Protein AF-T1GBQ6-F1 (afdb_monomer)

Solvent-accessible surface area (backbone atoms only — not comparable to full-atom values): 12096 Å² total; per-residue (Å²): 110,70,72,56,55,70,71,43,87,70,45,74,66,52,53,52,50,53,50,53,51,50,51,51,53,49,52,52,49,47,54,69,76,38,52,94,79,51,59,66,69,58,56,43,62,70,30,57,95,81,51,85,69,96,61,90,78,56,69,69,54,63,69,68,53,74,60,82,72,63,57,54,56,56,55,53,50,50,49,53,53,52,49,50,54,49,50,54,50,54,49,28,65,76,68,71,43,79,73,58,70,74,57,53,75,74,47,98,68,89,86,5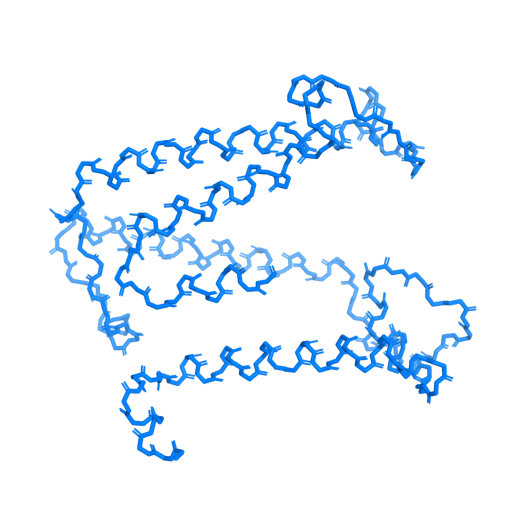9,83,88,71,70,49,71,67,32,55,52,31,54,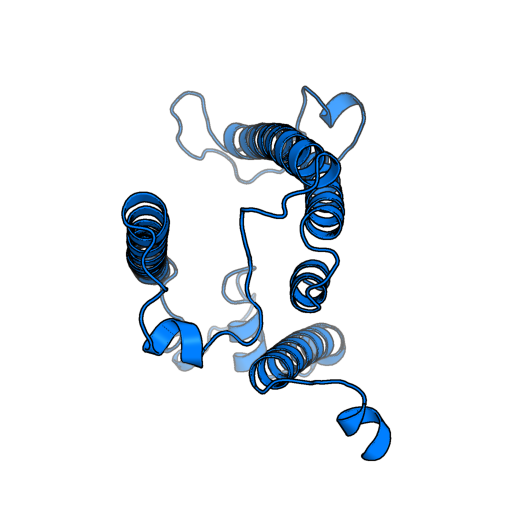54,49,34,54,54,37,49,54,52,24,53,53,48,50,48,52,59,54,50,73,30,29,46,101,84,70,48,77,74,54,90,72,90,74,84,78,78,60,79,59,42,78,81,34,95,57,47,40,61,54,29,50,54,52,40,53,57,28,49,45,64,55,49,73,85,57,75,70,62,61,63,70,70,73,110

Nearest PDB structures (foldseek):
  7c83-assembly1_A  TM=8.724E-01  e=3.903E-01  Pseudomonadota bacterium

InterPro domains:
  IPR001104 3-oxo-5-alpha-steroid 4-dehydrogenase, C-terminal [PF02544] (120-195)
  IPR039698 Polyprenal reductase [PTHR14624] (108-199)

Secondary structure (DSSP, 8-state):
-HHHHHHTT--HHHHHHHHHHHHHHHHHHHHHHSGGGS-HHHHHHHHTTTS--SSPPPHHHHHHS--GGGGHHHHHHHHHHHHHHHHHHHHHHHHTPPPPHHHHHH-SS---GGG--HHHHHHHHHHHHHHHHHHHHHHHHHHHTB-TTS-B---S-PPP-SGGGGT-S-HHHHHHHHHHHHHHHH-TT-STHHHHT--

Mean predicted aligned error: 15.25 Å

pLDDT: mean 71.01, std 12.1, range [42.09, 90.69]

Radius of gyration: 22.29 Å; Cα contacts (8 Å, |Δi|>4): 88; chains: 1; bounding box: 54×33×57 Å

Sequence (199 aa):
MLALIESLHINLVDFMFINFSMMIVFAGALMNFLEPHLPQFITQSFRYGKHESKGEKNPLVCLLEVPKSWFKHFYVFALGWSALALYLTVKGIIFRTSAPEFVLRTHGQDFSFRNLRMGQIICCILFHLVWREQYKSNMIFVNLRKDKSGKQVTEDHLIPSGRLFHLITSPHFLCEILMYVLIFCIIPQSSSWMYCTIW

Foldseek 3Di:
DVVVVVVPPQDPVNVVLVVVVVVVVVLVVCCVPCVVPDDPLSVCLVCQPPDHDPDDDDVVSVVVRDPPVVCVVVVVVVVVVVVVVVVQVVCCVVVVDDRPPVVVVVDPDDPDPVPQDPQLVVLVVVLVVLVVVLVVLVVQVLVVQADPVRDRDDPDDDQRDDDCCVVDVRSNVVSVVSNLVSVCSNCVPDPVSVSVVVD

Structure (mmCIF, N/CA/C/O backbone):
data_AF-T1GBQ6-F1
#
_entry.id   AF-T1GBQ6-F1
#
loop_
_atom_site.group_PDB
_atom_site.id
_atom_site.type_symbol
_atom_site.label_atom_id
_atom_site.label_alt_id
_atom_site.label_comp_id
_atom_site.label_asym_id
_atom_site.label_entity_id
_atom_site.label_seq_id
_atom_site.pdbx_PDB_ins_code
_atom_site.Cartn_x
_atom_site.Cartn_y
_atom_site.Cartn_z
_atom_site.occupancy
_atom_site.B_iso_or_equiv
_atom_site.auth_seq_id
_atom_site.auth_comp_id
_atom_site.auth_asym_id
_atom_site.auth_atom_id
_atom_site.pdbx_PDB_model_num
ATOM 1 N N . MET A 1 1 ? -12.035 14.963 -25.000 1.00 45.94 1 MET A N 1
ATOM 2 C CA . MET A 1 1 ? -12.076 13.848 -24.027 1.00 45.94 1 MET A CA 1
ATOM 3 C C . MET A 1 1 ? -11.445 12.587 -24.617 1.00 45.94 1 MET A C 1
ATOM 5 O O . MET A 1 1 ? -10.440 12.159 -24.076 1.00 45.94 1 MET A O 1
ATOM 9 N N . LEU A 1 2 ? -11.918 12.073 -25.761 1.00 42.09 2 LEU A N 1
ATOM 10 C CA . LEU A 1 2 ? -11.313 10.914 -26.454 1.00 42.09 2 LEU A CA 1
ATOM 11 C C . LEU A 1 2 ? -9.835 11.120 -26.859 1.00 42.09 2 LEU A C 1
ATOM 13 O O . LEU A 1 2 ? -9.010 10.273 -26.556 1.00 42.09 2 LEU A O 1
ATOM 17 N N . ALA A 1 3 ? -9.468 12.292 -27.392 1.00 46.81 3 ALA A N 1
ATOM 18 C CA . ALA A 1 3 ? -8.071 12.613 -27.733 1.00 46.81 3 ALA A CA 1
ATOM 19 C C . ALA A 1 3 ? -7.121 12.739 -26.516 1.00 46.81 3 ALA A C 1
ATOM 21 O O . ALA A 1 3 ? -5.912 12.603 -26.655 1.00 46.81 3 ALA A O 1
ATOM 22 N N . LEU A 1 4 ? -7.657 12.990 -25.312 1.00 52.12 4 LEU A N 1
ATOM 23 C CA . LEU A 1 4 ? -6.862 13.038 -24.076 1.00 52.12 4 LEU A CA 1
ATOM 24 C C . LEU A 1 4 ? -6.551 11.614 -23.581 1.00 52.12 4 LEU A C 1
ATOM 26 O O . LEU A 1 4 ? -5.444 11.341 -23.128 1.00 52.12 4 LEU A O 1
ATOM 30 N N . ILE A 1 5 ? -7.524 10.707 -23.726 1.00 50.19 5 ILE A N 1
ATOM 31 C CA . ILE A 1 5 ? -7.412 9.283 -23.382 1.00 50.19 5 ILE A CA 1
ATOM 32 C C . ILE A 1 5 ? -6.416 8.573 -24.303 1.00 50.19 5 ILE A C 1
ATOM 34 O O . ILE A 1 5 ? -5.722 7.683 -23.847 1.00 50.19 5 ILE A O 1
ATOM 38 N N . GLU A 1 6 ? -6.301 8.987 -25.565 1.00 50.09 6 GLU A N 1
ATOM 39 C CA . GLU A 1 6 ? -5.346 8.410 -26.522 1.00 50.09 6 GLU A CA 1
ATOM 40 C C . 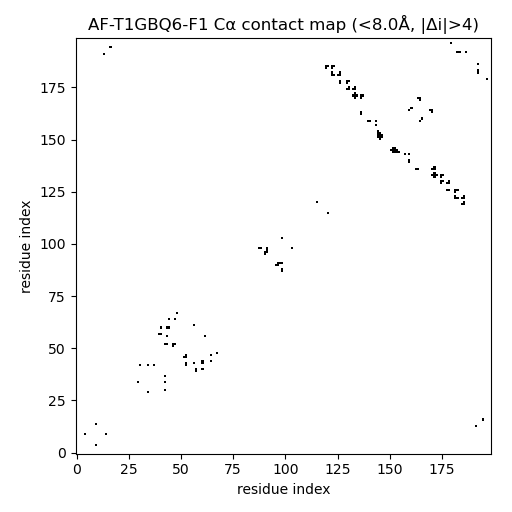GLU A 1 6 ? -3.897 8.888 -26.283 1.00 50.09 6 GLU A C 1
ATOM 42 O O . GLU A 1 6 ? -2.946 8.173 -26.582 1.00 50.09 6 GLU A O 1
ATOM 47 N N . SER A 1 7 ? -3.722 10.079 -25.690 1.00 56.47 7 SER A N 1
ATOM 48 C CA . SER A 1 7 ? -2.406 10.620 -25.296 1.00 56.47 7 SER A CA 1
ATOM 49 C C . SER A 1 7 ? -1.860 10.037 -23.986 1.00 56.47 7 SER A C 1
ATOM 51 O O . SER A 1 7 ? -0.652 10.029 -23.754 1.00 56.47 7 SER A O 1
ATOM 53 N N . LEU A 1 8 ? -2.749 9.539 -23.125 1.00 55.53 8 LEU A N 1
ATOM 54 C CA . LEU A 1 8 ? -2.393 8.765 -21.947 1.00 55.53 8 LEU A CA 1
ATOM 55 C C . LEU A 1 8 ? -2.332 7.304 -22.400 1.00 55.53 8 LEU A C 1
ATOM 57 O O . LEU A 1 8 ? -3.360 6.732 -22.727 1.00 55.53 8 LEU A O 1
ATOM 61 N N . HIS A 1 9 ? -1.155 6.681 -22.440 1.00 59.31 9 HIS A N 1
ATOM 62 C CA . HIS A 1 9 ? -1.008 5.245 -22.722 1.00 59.31 9 HIS A CA 1
ATOM 63 C C . HIS A 1 9 ? -1.634 4.379 -21.598 1.00 59.31 9 HIS A C 1
ATOM 65 O O . HIS A 1 9 ? -0.926 3.659 -20.895 1.00 59.31 9 HIS A O 1
ATOM 71 N N . ILE A 1 10 ? -2.949 4.484 -21.377 1.00 57.06 10 ILE A N 1
ATOM 72 C CA . ILE A 1 10 ? -3.705 3.790 -20.331 1.00 57.06 10 ILE A CA 1
ATOM 73 C C . ILE A 1 10 ? -3.837 2.342 -20.772 1.00 57.06 10 ILE A C 1
ATOM 75 O O . ILE A 1 10 ? -4.605 2.009 -21.677 1.00 57.06 10 ILE A O 1
ATOM 79 N N . ASN A 1 11 ? -3.070 1.471 -20.128 1.00 58.59 11 ASN A N 1
ATOM 80 C CA . ASN A 1 11 ? -3.161 0.042 -20.357 1.00 58.59 11 ASN A CA 1
ATOM 81 C C . ASN A 1 11 ? -4.446 -0.501 -19.715 1.00 58.59 11 ASN A C 1
ATOM 83 O O . ASN A 1 11 ? -5.026 0.108 -18.817 1.00 58.59 11 ASN A O 1
ATOM 87 N N . LEU A 1 12 ? -4.872 -1.701 -20.117 1.00 53.19 12 LEU A N 1
ATOM 88 C CA . LEU A 1 12 ? -6.023 -2.383 -19.505 1.00 53.19 12 LEU A CA 1
ATOM 89 C C . LEU A 1 12 ? -5.898 -2.465 -17.973 1.00 53.19 12 LEU A C 1
ATOM 91 O O . LEU A 1 12 ? -6.876 -2.306 -17.249 1.00 53.19 12 LEU A O 1
ATOM 95 N N . VAL A 1 13 ? -4.672 -2.661 -17.489 1.00 51.81 13 VAL A N 1
ATOM 96 C CA . VAL A 1 13 ? -4.335 -2.695 -16.065 1.00 51.81 13 VAL A CA 1
ATOM 97 C C . VAL A 1 13 ? -4.598 -1.341 -15.399 1.00 51.81 13 VAL A C 1
ATOM 99 O O . VAL A 1 13 ? -5.248 -1.297 -14.358 1.00 51.81 13 VAL A O 1
ATOM 102 N N . ASP A 1 14 ? -4.173 -0.240 -16.022 1.00 55.12 14 ASP A N 1
ATOM 103 C CA . ASP A 1 14 ? -4.417 1.123 -15.534 1.00 55.12 14 ASP A CA 1
ATOM 104 C C . ASP A 1 14 ? -5.922 1.414 -15.447 1.00 55.12 14 ASP A C 1
ATOM 106 O O . ASP A 1 14 ? -6.404 1.932 -14.440 1.00 55.12 14 ASP A O 1
ATOM 110 N N . PHE A 1 15 ? -6.694 0.994 -16.455 1.00 66.88 15 PHE A N 1
ATOM 111 C CA . PHE A 1 15 ? -8.152 1.121 -16.447 1.00 66.88 15 PHE A CA 1
ATOM 112 C C . PHE A 1 15 ? -8.809 0.322 -15.308 1.00 66.88 15 PHE A C 1
ATOM 114 O O . PHE A 1 15 ? -9.687 0.845 -14.617 1.00 66.88 15 PHE A O 1
ATOM 121 N N . MET A 1 16 ? -8.369 -0.920 -15.068 1.00 64.06 16 MET A N 1
ATOM 122 C CA . MET A 1 16 ? -8.863 -1.739 -13.952 1.00 64.06 16 MET A CA 1
ATOM 123 C C . MET A 1 16 ? -8.551 -1.095 -12.595 1.00 64.06 16 MET A C 1
ATOM 125 O O . MET A 1 16 ? -9.434 -1.028 -11.740 1.00 64.06 16 MET A O 1
ATOM 129 N N . PHE A 1 17 ? -7.333 -0.581 -12.401 1.00 60.88 17 PHE A N 1
ATOM 130 C CA . PHE A 1 17 ? -6.948 0.092 -11.157 1.00 60.88 17 PHE A CA 1
ATOM 131 C C . PHE A 1 17 ? -7.738 1.378 -10.927 1.00 60.88 17 PHE A C 1
ATOM 133 O O . PHE A 1 17 ? -8.267 1.567 -9.833 1.00 60.88 17 PHE A O 1
ATOM 140 N N . ILE A 1 18 ? -7.898 2.218 -11.953 1.00 74.00 18 ILE A N 1
ATOM 141 C CA . ILE A 1 18 ? -8.712 3.437 -11.862 1.00 74.00 18 ILE A CA 1
ATOM 142 C C . ILE A 1 18 ? -10.156 3.091 -11.478 1.00 74.00 18 ILE A C 1
ATOM 144 O O . ILE A 1 18 ? -10.729 3.743 -10.605 1.00 74.00 18 ILE A O 1
ATOM 148 N N . ASN A 1 19 ? -10.735 2.045 -12.074 1.00 69.94 19 ASN A N 1
ATOM 149 C CA . ASN A 1 19 ? -12.091 1.605 -11.755 1.00 69.94 19 ASN A CA 1
ATOM 150 C C . ASN A 1 19 ? -12.220 1.122 -10.298 1.00 69.94 19 ASN A C 1
ATOM 152 O O . ASN A 1 19 ? -13.131 1.558 -9.591 1.00 69.94 19 ASN A O 1
ATOM 156 N N . PHE A 1 20 ? -11.280 0.299 -9.817 1.00 69.44 20 PHE A N 1
ATOM 157 C CA . PHE A 1 20 ? -11.263 -0.146 -8.420 1.00 69.44 20 PHE A CA 1
ATOM 158 C C . PHE A 1 20 ? -11.091 1.019 -7.440 1.00 69.44 20 PHE A C 1
ATOM 160 O O . PHE A 1 20 ? -11.830 1.101 -6.456 1.00 69.44 20 PHE A O 1
ATOM 167 N N . SER A 1 21 ? -10.172 1.946 -7.717 1.00 74.56 21 SER A N 1
ATOM 168 C CA . SER A 1 21 ? -9.965 3.141 -6.894 1.00 74.56 21 S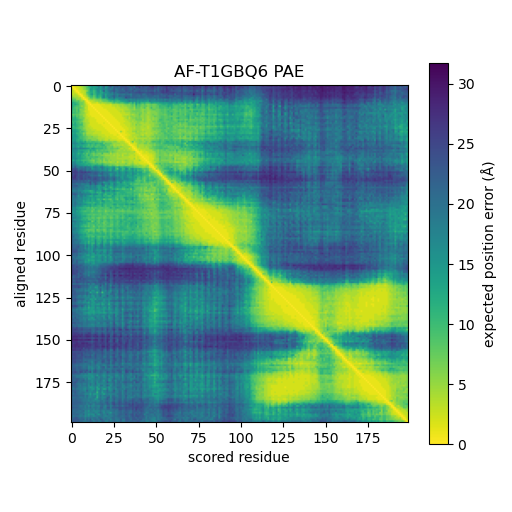ER A CA 1
ATOM 169 C C . SER A 1 21 ? -11.216 4.020 -6.855 1.00 74.56 21 SER A C 1
ATOM 171 O O . SER A 1 21 ? -11.638 4.427 -5.774 1.00 74.56 21 SER A O 1
ATOM 173 N N . MET A 1 22 ? -11.865 4.258 -8.001 1.00 81.00 22 MET A N 1
ATOM 174 C CA . MET A 1 22 ? -13.132 4.997 -8.054 1.00 81.00 22 MET A CA 1
ATOM 175 C C . MET A 1 22 ? -14.231 4.301 -7.247 1.00 81.00 22 MET A C 1
ATOM 177 O O . MET A 1 22 ? -14.943 4.974 -6.504 1.00 81.00 22 MET A O 1
ATOM 181 N N . MET A 1 23 ? -14.350 2.972 -7.334 1.00 76.75 23 MET A N 1
ATOM 182 C CA . MET A 1 23 ? -15.341 2.206 -6.570 1.00 76.75 23 MET A CA 1
ATOM 183 C C . MET A 1 23 ? -15.118 2.334 -5.057 1.00 76.75 23 MET A C 1
ATOM 185 O O . MET A 1 23 ? -16.078 2.543 -4.315 1.00 76.75 23 MET A O 1
ATOM 189 N N . ILE A 1 24 ? -13.866 2.252 -4.595 1.00 80.88 24 ILE A N 1
ATOM 190 C CA . ILE A 1 24 ? -13.520 2.381 -3.171 1.00 80.88 24 ILE A CA 1
ATOM 191 C C . ILE A 1 24 ? -13.803 3.799 -2.667 1.00 80.88 24 ILE A C 1
ATOM 193 O O . ILE A 1 24 ? -14.432 3.956 -1.620 1.00 80.88 24 ILE A O 1
ATOM 197 N N . VAL A 1 25 ? -13.388 4.830 -3.413 1.00 82.44 25 VAL A N 1
ATOM 198 C CA . VAL A 1 25 ? -13.636 6.237 -3.051 1.00 82.44 25 VAL A CA 1
ATOM 199 C C . VAL A 1 25 ? -15.132 6.531 -3.026 1.00 82.44 25 VAL A C 1
ATOM 201 O O . VAL A 1 25 ? -15.620 7.138 -2.074 1.00 82.44 25 VAL A O 1
ATOM 204 N N . PHE A 1 26 ? -15.876 6.060 -4.028 1.00 85.56 26 PHE A N 1
ATOM 205 C CA . PHE A 1 26 ? -17.327 6.208 -4.079 1.00 85.56 26 PHE A CA 1
ATOM 206 C C . PHE A 1 26 ? -18.007 5.516 -2.896 1.00 85.56 26 PHE A C 1
ATOM 208 O O . PHE A 1 26 ? -18.820 6.137 -2.217 1.00 85.56 26 PHE A O 1
ATOM 215 N N . ALA A 1 27 ? -17.652 4.262 -2.602 1.00 78.44 27 ALA A N 1
ATOM 216 C CA . ALA A 1 27 ? -18.230 3.526 -1.482 1.00 78.44 27 ALA A CA 1
ATOM 217 C C . ALA A 1 27 ? -17.875 4.165 -0.125 1.00 78.44 27 ALA A C 1
ATOM 219 O O . ALA A 1 27 ? -18.730 4.258 0.754 1.00 78.44 27 ALA A O 1
ATOM 220 N N . GLY A 1 28 ? -16.650 4.680 0.028 1.00 80.75 28 GLY A N 1
ATOM 221 C CA . GLY A 1 28 ? -16.229 5.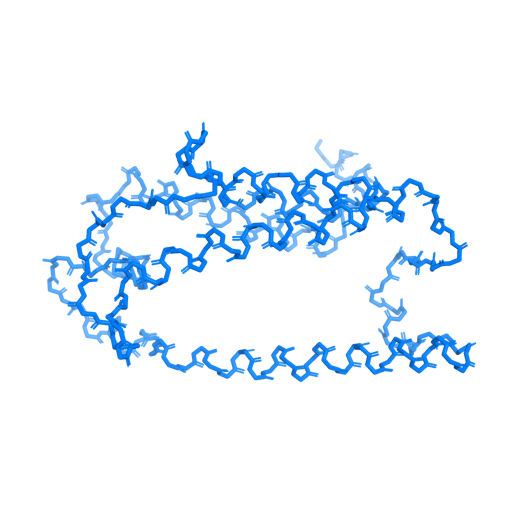439 1.206 1.00 80.75 28 GLY A CA 1
ATOM 222 C C . GLY A 1 28 ? -16.986 6.762 1.369 1.00 80.75 28 GLY A C 1
ATOM 223 O O . GLY A 1 28 ? -17.440 7.076 2.467 1.00 80.75 28 GLY A O 1
ATOM 224 N N . ALA A 1 29 ? -17.183 7.513 0.283 1.00 83.38 29 ALA A N 1
ATOM 225 C CA . ALA A 1 29 ? -17.964 8.750 0.289 1.00 83.38 29 ALA A CA 1
ATOM 226 C C . ALA A 1 29 ? -19.450 8.487 0.583 1.00 83.38 29 ALA A C 1
ATOM 228 O O . ALA A 1 29 ? -20.044 9.179 1.409 1.00 83.38 29 ALA A O 1
ATOM 229 N N . LEU A 1 30 ? -20.032 7.449 -0.029 1.00 82.88 30 LEU A N 1
ATOM 230 C CA . LEU A 1 30 ? -21.400 6.989 0.220 1.00 82.88 30 LEU A CA 1
ATOM 231 C C . LEU A 1 30 ? -21.611 6.686 1.709 1.00 82.88 30 LEU A C 1
ATOM 233 O O . LEU A 1 30 ? -22.580 7.149 2.306 1.00 82.88 30 LEU A O 1
ATOM 237 N N . MET A 1 31 ? -20.664 5.979 2.323 1.00 79.44 31 MET A N 1
ATOM 238 C CA . MET A 1 31 ? -20.697 5.664 3.749 1.00 79.44 31 MET A CA 1
ATOM 239 C C . MET A 1 31 ? -20.476 6.879 4.651 1.00 79.44 31 MET A C 1
ATOM 241 O O . MET A 1 31 ? -20.919 6.845 5.787 1.00 79.44 31 MET A O 1
ATOM 245 N N . ASN A 1 32 ? -19.825 7.947 4.187 1.00 81.62 32 ASN A N 1
ATOM 246 C CA . ASN A 1 32 ? -19.616 9.152 4.994 1.00 81.62 32 ASN A CA 1
ATOM 247 C C . ASN A 1 32 ? -20.838 10.091 4.971 1.00 81.62 32 ASN A C 1
ATOM 249 O O . ASN A 1 32 ? -21.199 10.670 5.990 1.00 81.62 32 ASN A O 1
ATOM 253 N N . PHE A 1 33 ? -21.498 10.237 3.816 1.00 83.62 33 PHE A N 1
ATOM 254 C CA . PHE A 1 33 ? -22.609 11.187 3.651 1.00 83.62 33 PHE A CA 1
ATOM 255 C C . PHE A 1 33 ? -23.997 10.576 3.858 1.00 83.62 33 PHE A C 1
ATOM 257 O O . PHE A 1 33 ? -24.922 11.279 4.264 1.00 83.62 33 PHE A O 1
ATOM 264 N N . LEU A 1 34 ? -24.169 9.285 3.566 1.00 81.94 34 LEU A N 1
ATOM 265 C CA . LEU A 1 34 ? -25.478 8.628 3.538 1.00 81.94 34 LEU A CA 1
ATOM 266 C C . LEU A 1 34 ? -25.600 7.489 4.557 1.00 81.94 34 LEU A C 1
ATOM 268 O O . LEU A 1 34 ? -26.573 6.743 4.501 1.00 81.94 34 LEU A O 1
ATOM 272 N N . GLU A 1 35 ? -24.685 7.395 5.533 1.00 74.44 35 GLU A N 1
ATOM 273 C CA . GLU A 1 35 ? -24.742 6.385 6.605 1.00 74.44 35 GLU A CA 1
ATOM 274 C C . GLU A 1 35 ? -26.132 6.241 7.251 1.00 74.44 35 GLU A C 1
ATOM 276 O O . GLU A 1 35 ? -26.595 5.107 7.375 1.00 74.44 35 GLU A O 1
ATOM 281 N N . PRO A 1 36 ? -26.848 7.332 7.606 1.00 75.94 36 PRO A N 1
ATOM 282 C CA . PRO A 1 36 ? -28.144 7.218 8.277 1.00 75.94 36 PRO A CA 1
ATOM 283 C C . PRO A 1 36 ? -29.270 6.699 7.372 1.00 75.94 36 PRO A C 1
ATOM 285 O O . PRO A 1 36 ? -30.288 6.235 7.873 1.00 75.94 36 PRO A O 1
ATOM 288 N N . HIS A 1 37 ? -29.108 6.805 6.049 1.00 78.81 37 HIS A N 1
ATOM 289 C CA . HIS A 1 37 ? -30.124 6.445 5.055 1.00 78.81 37 HIS A CA 1
ATOM 290 C C . HIS A 1 37 ? -29.849 5.089 4.389 1.00 78.81 37 HIS A C 1
ATOM 292 O O . HIS A 1 37 ? -30.664 4.615 3.597 1.00 78.81 37 HIS A O 1
ATOM 298 N N . LEU A 1 38 ? -28.703 4.464 4.673 1.00 78.19 38 LEU A N 1
ATOM 299 C CA . LEU A 1 38 ? -28.309 3.203 4.056 1.00 78.19 38 LEU A CA 1
ATOM 300 C C . LEU A 1 38 ? -28.953 2.004 4.767 1.00 78.19 38 LEU A C 1
ATOM 302 O O . LEU A 1 38 ? -28.975 1.943 5.999 1.00 78.19 38 LEU A O 1
ATOM 306 N N . PRO A 1 39 ? -29.436 1.002 4.008 1.00 79.00 39 PRO A N 1
ATOM 307 C CA . PRO A 1 39 ? -29.965 -0.219 4.587 1.00 79.00 39 PRO A CA 1
ATOM 308 C C . PRO A 1 39 ? -28.864 -0.970 5.336 1.00 79.00 39 PRO A C 1
ATOM 310 O O . PRO A 1 39 ? -27.709 -1.041 4.907 1.00 79.00 39 PRO A O 1
ATOM 313 N N . GLN A 1 40 ? -29.252 -1.609 6.436 1.00 70.88 40 GLN A N 1
ATOM 314 C CA . GLN A 1 40 ? -28.333 -2.235 7.384 1.00 70.88 40 GLN A CA 1
ATOM 315 C C . GLN A 1 40 ? -27.428 -3.312 6.759 1.00 70.88 40 GLN A C 1
ATOM 317 O O . GLN A 1 40 ? -26.320 -3.522 7.242 1.00 70.88 40 GLN A O 1
ATOM 322 N N . PHE A 1 41 ? -27.845 -3.939 5.652 1.00 73.44 41 PHE A N 1
ATOM 323 C CA . PHE A 1 41 ? -27.021 -4.852 4.848 1.00 73.44 41 PHE A CA 1
ATOM 324 C C . PHE A 1 41 ? -25.714 -4.207 4.344 1.00 73.44 41 PHE A C 1
ATOM 326 O O . PHE A 1 41 ? -24.641 -4.807 4.459 1.00 73.44 41 PHE A O 1
ATOM 333 N N . ILE A 1 42 ? -25.788 -2.980 3.813 1.00 75.00 42 ILE A N 1
ATOM 334 C CA . ILE A 1 42 ? -24.638 -2.266 3.232 1.00 75.00 42 ILE A CA 1
ATOM 335 C C . ILE A 1 42 ? -23.725 -1.774 4.355 1.00 75.00 42 ILE A C 1
ATOM 337 O O . ILE A 1 42 ? -22.517 -2.008 4.328 1.00 75.00 42 ILE A O 1
ATOM 341 N N . THR A 1 43 ? -24.320 -1.179 5.389 1.00 74.06 43 THR A N 1
ATOM 342 C CA . THR A 1 43 ? -23.596 -0.670 6.558 1.00 74.06 43 THR A CA 1
ATOM 343 C C . THR A 1 43 ? -22.879 -1.793 7.311 1.00 74.06 43 THR A C 1
ATOM 345 O O . THR A 1 43 ? -21.733 -1.618 7.726 1.00 74.06 43 THR A O 1
ATOM 348 N N . GLN A 1 44 ? -23.508 -2.968 7.447 1.00 74.12 44 GLN A N 1
ATOM 349 C CA . GLN A 1 44 ? -22.897 -4.151 8.061 1.00 74.12 44 GLN A CA 1
ATOM 350 C C . GLN A 1 44 ? -21.738 -4.691 7.212 1.00 74.12 44 GLN A C 1
ATOM 352 O O . GLN A 1 44 ? -20.656 -4.907 7.751 1.00 74.12 44 GLN A O 1
ATOM 357 N N . SER A 1 45 ? -21.923 -4.827 5.895 1.00 74.31 45 SER A N 1
ATOM 358 C CA . SER A 1 45 ? -20.878 -5.323 4.985 1.00 74.31 45 SER A CA 1
ATOM 359 C C . SER A 1 45 ? -19.652 -4.403 4.933 1.00 74.31 45 SER A C 1
ATOM 361 O O . SER A 1 45 ? -18.524 -4.883 4.904 1.00 74.31 45 SER A O 1
ATOM 363 N N . PHE A 1 46 ? -19.846 -3.079 4.963 1.00 74.12 46 PHE A N 1
ATOM 364 C CA . PHE A 1 46 ? -18.743 -2.111 4.906 1.00 74.12 46 PHE A CA 1
ATOM 365 C C . PHE A 1 46 ? -18.026 -1.928 6.254 1.00 74.12 46 PHE A C 1
ATOM 367 O O . PHE A 1 46 ? -16.823 -1.666 6.296 1.00 74.12 46 PHE A O 1
ATOM 374 N N . ARG A 1 47 ? -18.744 -2.076 7.378 1.00 73.19 47 ARG A N 1
ATOM 375 C CA . ARG A 1 47 ? -18.147 -2.063 8.728 1.00 73.19 47 ARG A CA 1
ATOM 376 C C . ARG A 1 47 ? -17.503 -3.404 9.102 1.00 73.19 47 ARG A C 1
ATOM 378 O O . ARG A 1 47 ? -16.673 -3.432 10.022 1.00 73.19 47 ARG A O 1
ATOM 385 N N . TYR A 1 48 ? -17.825 -4.483 8.379 1.00 66.88 48 TYR A N 1
ATOM 386 C CA . TYR A 1 48 ? -17.217 -5.799 8.550 1.00 66.88 48 TYR A CA 1
ATOM 387 C C . TYR A 1 48 ? -15.687 -5.697 8.512 1.00 66.88 48 TYR A C 1
ATOM 389 O O . TYR A 1 48 ? -15.087 -5.201 7.563 1.00 66.88 48 TYR A O 1
ATOM 397 N N . GLY A 1 49 ? -15.034 -6.134 9.590 1.00 62.03 49 GLY A N 1
ATOM 398 C CA . GLY A 1 49 ? -13.575 -6.088 9.711 1.00 62.03 49 GLY A CA 1
ATOM 399 C C . GLY A 1 49 ? -12.999 -4.897 10.482 1.00 62.03 49 GLY A C 1
ATOM 400 O O . GLY A 1 49 ? -11.917 -5.073 11.043 1.00 62.03 49 GLY A O 1
ATOM 401 N N . LYS A 1 50 ? -13.707 -3.761 10.609 1.00 58.53 50 LYS A N 1
ATOM 402 C CA . LYS A 1 50 ? -13.195 -2.550 11.293 1.00 58.53 50 LYS A CA 1
ATOM 403 C C . LYS A 1 50 ? -13.941 -2.199 12.592 1.00 58.53 50 LYS A C 1
ATOM 405 O O . LYS A 1 50 ? -13.273 -1.854 13.557 1.00 58.53 50 LYS A O 1
ATOM 410 N N . HIS A 1 51 ? -15.276 -2.316 12.649 1.00 58.56 51 HIS A N 1
ATOM 411 C CA . HIS A 1 51 ? -16.092 -2.079 13.862 1.00 58.56 51 HIS A CA 1
ATOM 412 C C . HIS A 1 51 ? -17.342 -2.976 13.871 1.00 58.56 51 HIS A C 1
ATOM 414 O O . HIS A 1 51 ? -17.951 -3.179 12.824 1.00 58.56 51 HIS A O 1
ATOM 420 N N . GLU A 1 52 ? -17.773 -3.479 15.033 1.00 54.41 52 GLU A N 1
ATOM 421 C CA . GLU A 1 52 ? -19.043 -4.215 15.129 1.00 54.41 52 GLU A CA 1
ATOM 422 C C . GLU A 1 52 ? -20.244 -3.269 14.934 1.00 54.41 52 GLU A C 1
ATOM 424 O O . GLU A 1 52 ? -20.312 -2.191 15.529 1.00 54.41 52 GLU A O 1
ATOM 429 N N . SER A 1 53 ? -21.184 -3.649 14.061 1.00 53.34 53 SER A N 1
ATOM 430 C CA . SER A 1 53 ? -22.420 -2.892 13.827 1.00 53.34 53 SER A CA 1
ATOM 431 C C . SER A 1 53 ? -23.300 -2.917 15.081 1.00 53.34 53 SER A C 1
ATOM 433 O O . SER A 1 53 ? -23.551 -3.987 15.631 1.00 53.34 53 SER A O 1
ATOM 435 N N . LYS A 1 54 ? -23.776 -1.748 15.532 1.00 54.06 54 LYS A N 1
ATOM 436 C CA . LYS A 1 54 ? -24.549 -1.577 16.780 1.00 54.06 54 LYS A CA 1
ATOM 437 C C . LYS A 1 54 ? -26.029 -2.017 16.694 1.00 54.06 54 LYS A C 1
ATOM 439 O O . LYS A 1 54 ? -26.749 -1.823 17.666 1.00 54.06 54 LYS A O 1
ATOM 444 N N . GLY A 1 55 ? -26.495 -2.574 15.571 1.00 61.97 55 GLY A N 1
ATOM 445 C CA . GLY A 1 55 ? -27.903 -2.967 15.357 1.00 61.97 55 GLY A CA 1
ATOM 446 C C . GLY A 1 55 ? -28.117 -4.463 15.080 1.00 61.97 55 GLY A C 1
ATOM 447 O O . GLY A 1 55 ? -27.150 -5.217 14.976 1.00 61.97 55 GLY A O 1
ATOM 448 N N . GLU A 1 56 ? -29.382 -4.886 14.922 1.00 58.97 56 GLU A N 1
ATOM 449 C CA . GLU A 1 56 ? -29.762 -6.280 14.614 1.00 58.97 56 GLU A CA 1
ATOM 450 C C . GLU A 1 56 ? -29.047 -6.813 13.364 1.00 58.97 56 GLU A C 1
ATOM 452 O O . GLU A 1 56 ? -29.161 -6.269 12.268 1.00 58.97 56 GLU A O 1
ATOM 457 N N . LYS A 1 57 ? -28.264 -7.880 13.523 1.00 63.62 57 LYS A N 1
ATOM 458 C CA . LYS A 1 57 ? -27.480 -8.453 12.426 1.00 63.62 57 LYS A CA 1
ATOM 459 C C . LYS A 1 57 ? -28.412 -9.179 11.463 1.00 63.62 57 LYS A C 1
ATOM 461 O O . LYS A 1 57 ? -29.147 -10.077 11.869 1.00 63.62 57 LYS A O 1
ATOM 466 N N . ASN A 1 58 ? -28.329 -8.849 10.178 1.00 70.94 58 ASN A N 1
ATOM 467 C CA . ASN A 1 58 ? -29.079 -9.586 9.169 1.00 70.94 58 ASN A CA 1
ATOM 468 C C . ASN A 1 58 ? -28.451 -10.980 8.976 1.00 70.94 58 ASN A C 1
ATOM 470 O O . ASN A 1 58 ? -27.244 -11.068 8.719 1.00 70.94 58 ASN A O 1
ATOM 474 N N . PRO A 1 59 ? -29.237 -12.072 9.035 1.00 71.31 59 PRO A N 1
ATOM 475 C CA . PRO A 1 59 ? -28.709 -13.437 8.959 1.00 71.31 59 PRO A CA 1
ATOM 476 C C . PRO A 1 59 ? -28.043 -13.741 7.609 1.00 71.31 59 PRO A C 1
ATOM 478 O O . PRO A 1 59 ? -27.068 -14.485 7.558 1.00 71.31 59 PRO A O 1
ATOM 481 N N . LEU A 1 60 ? -28.505 -13.110 6.523 1.00 68.69 60 LEU A N 1
ATOM 482 C CA . LEU A 1 60 ? -27.925 -13.264 5.183 1.00 68.69 60 LEU A CA 1
ATOM 483 C C . LEU A 1 60 ? -26.534 -12.633 5.060 1.00 68.69 60 LEU A C 1
ATOM 485 O O . LEU A 1 60 ? -25.659 -13.199 4.411 1.00 68.69 60 LEU A O 1
ATOM 489 N N . VAL A 1 61 ? -26.311 -11.486 5.707 1.00 66.69 61 VAL A N 1
ATOM 490 C CA . VAL A 1 61 ? -24.988 -10.844 5.736 1.00 66.69 61 VAL A CA 1
ATOM 491 C C . VAL A 1 61 ? -24.048 -11.669 6.593 1.00 66.69 61 VAL A C 1
ATOM 493 O O . VAL A 1 61 ? -22.936 -11.945 6.175 1.00 66.69 61 VAL A O 1
ATOM 496 N N . CYS A 1 62 ? -24.524 -12.155 7.741 1.00 68.06 62 CYS A N 1
ATOM 497 C CA . CYS A 1 62 ? -23.731 -12.998 8.630 1.00 68.06 62 CYS A CA 1
ATOM 498 C C . CYS A 1 62 ? -23.291 -14.319 7.965 1.00 68.06 62 CYS A C 1
ATOM 500 O O . CYS A 1 62 ? -22.244 -14.855 8.313 1.00 68.06 62 CYS A O 1
ATOM 502 N N . LEU A 1 63 ? -24.076 -14.835 7.007 1.00 74.31 63 LEU A N 1
ATOM 503 C CA . LEU A 1 63 ? -23.725 -16.013 6.208 1.00 74.31 63 LEU A CA 1
ATOM 504 C C . LEU A 1 63 ? -22.708 -15.697 5.098 1.00 74.31 63 LEU A C 1
ATOM 506 O O . LEU A 1 63 ? -21.870 -16.536 4.778 1.00 74.31 63 LEU A O 1
ATOM 510 N N . LEU A 1 64 ? -22.796 -14.505 4.500 1.00 74.25 64 LEU A N 1
ATOM 511 C CA . LEU A 1 64 ? -21.907 -14.055 3.423 1.00 74.25 64 LEU A CA 1
ATOM 512 C C . LEU A 1 64 ? -20.590 -13.451 3.953 1.00 74.25 64 LEU A C 1
ATOM 514 O O . LEU A 1 64 ? -19.615 -13.323 3.212 1.00 74.25 64 LEU A O 1
ATOM 518 N N . GLU A 1 65 ? -20.544 -13.101 5.240 1.00 72.25 65 GLU A N 1
ATOM 519 C CA . GLU A 1 65 ? -19.351 -12.665 5.961 1.00 72.25 65 GLU A CA 1
ATOM 520 C C . GLU A 1 65 ? -18.305 -13.791 6.006 1.00 72.25 65 GLU A C 1
ATOM 522 O O . GLU A 1 65 ? -18.410 -14.768 6.747 1.00 72.25 65 GLU A O 1
ATOM 527 N N . VAL A 1 66 ? -17.246 -13.645 5.205 1.00 74.75 66 VAL A N 1
ATOM 528 C CA . VAL A 1 66 ? -16.146 -14.616 5.168 1.00 74.75 66 VAL A CA 1
ATOM 529 C C . VAL A 1 66 ? -15.350 -14.541 6.474 1.00 74.75 66 VAL A C 1
ATOM 531 O O . VAL A 1 66 ? -14.810 -13.470 6.779 1.00 74.75 66 VAL A O 1
ATOM 534 N N . PRO A 1 67 ? -15.192 -15.647 7.232 1.00 72.50 67 PRO A N 1
ATOM 535 C CA . PRO A 1 67 ? -14.469 -15.648 8.500 1.00 72.50 67 PRO A CA 1
ATOM 536 C C . PRO A 1 67 ? -13.060 -15.065 8.363 1.00 72.50 67 PRO A C 1
ATOM 538 O O . PRO A 1 67 ? -12.310 -15.430 7.458 1.00 72.50 67 PRO A O 1
ATOM 541 N N . LYS A 1 68 ? -12.636 -14.209 9.301 1.00 67.25 68 LYS A N 1
ATOM 542 C CA . LYS A 1 68 ? -11.308 -13.557 9.244 1.00 67.25 68 LYS A CA 1
ATOM 543 C C . LYS A 1 68 ? -10.135 -14.551 9.141 1.00 67.25 68 LYS A C 1
ATOM 545 O O . LYS A 1 68 ? -9.086 -14.220 8.600 1.00 67.25 68 LYS A O 1
ATOM 550 N N . SER A 1 69 ? -10.303 -15.785 9.618 1.00 71.62 69 SER A N 1
ATOM 551 C CA . SER A 1 69 ? -9.313 -16.865 9.508 1.00 71.62 69 SER A CA 1
ATOM 552 C C . SER A 1 69 ? -9.134 -17.408 8.085 1.00 71.62 69 SER A C 1
ATOM 554 O O . SER A 1 69 ? -8.055 -17.915 7.777 1.00 71.62 69 SER A O 1
ATOM 556 N N . TRP A 1 70 ? -10.134 -17.277 7.206 1.00 75.88 70 TRP A N 1
ATOM 557 C CA . TRP A 1 70 ? -10.052 -17.717 5.809 1.00 75.88 70 TRP A CA 1
ATOM 558 C C . TRP A 1 70 ? -9.056 -16.895 4.990 1.00 75.88 70 TRP A C 1
ATOM 560 O O . TRP A 1 70 ? -8.470 -17.421 4.043 1.00 75.88 70 TRP A O 1
ATOM 570 N N . PHE A 1 71 ? -8.763 -15.661 5.414 1.00 74.62 71 PHE A N 1
ATOM 571 C CA . PHE A 1 71 ? -7.723 -14.835 4.803 1.00 74.62 71 PHE A CA 1
ATOM 572 C C . PHE A 1 71 ? -6.325 -15.467 4.877 1.00 74.62 71 PHE A C 1
ATOM 574 O O . PHE A 1 71 ? -5.473 -15.140 4.057 1.00 74.62 71 PHE A O 1
ATOM 581 N N . LYS A 1 72 ? -6.085 -16.436 5.777 1.00 79.75 72 LYS A N 1
ATOM 582 C CA . LYS A 1 72 ? -4.820 -17.192 5.837 1.00 79.75 72 LYS A CA 1
ATOM 583 C C . LYS A 1 72 ? -4.452 -17.843 4.496 1.00 79.75 72 LYS A C 1
ATOM 585 O O . LYS A 1 72 ? -3.276 -17.856 4.146 1.00 79.75 72 LYS A O 1
ATOM 590 N N . HIS A 1 73 ? -5.433 -18.319 3.726 1.00 80.50 73 HIS A N 1
ATOM 591 C CA . HIS A 1 73 ? -5.190 -18.940 2.419 1.00 80.50 73 HIS A CA 1
ATOM 592 C C . HIS A 1 73 ? -4.613 -17.950 1.405 1.00 80.50 73 HIS A C 1
ATOM 594 O O . HIS A 1 73 ? -3.710 -18.315 0.657 1.00 80.50 73 HIS A O 1
ATOM 600 N N . PHE A 1 74 ? -5.065 -16.689 1.426 1.00 80.38 74 PHE A N 1
ATOM 601 C CA . PHE A 1 74 ? -4.503 -15.641 0.572 1.00 80.38 74 PHE A CA 1
ATOM 602 C C . PHE A 1 74 ? -3.019 -15.420 0.862 1.00 80.38 74 PHE A C 1
ATOM 604 O O . PHE A 1 74 ? -2.238 -15.286 -0.074 1.00 80.38 74 PHE A O 1
ATOM 611 N N . TYR A 1 75 ? -2.605 -15.453 2.132 1.00 79.06 75 TYR A N 1
ATOM 612 C CA . TYR A 1 75 ? -1.189 -15.323 2.489 1.00 79.06 75 TYR A CA 1
ATOM 613 C C . TYR A 1 75 ? -0.354 -16.521 2.025 1.00 79.06 75 TYR A C 1
ATOM 615 O O . TYR A 1 75 ? 0.752 -16.328 1.528 1.00 79.06 75 TYR A O 1
ATOM 623 N N . VAL A 1 76 ? -0.876 -17.747 2.137 1.00 86.31 76 VAL A N 1
ATOM 624 C CA . VAL A 1 76 ? -0.193 -18.957 1.638 1.00 86.31 76 VAL A CA 1
ATOM 625 C C . VAL A 1 76 ? -0.069 -18.924 0.113 1.00 86.31 76 VAL A C 1
ATOM 627 O O . VAL A 1 76 ? 1.002 -19.201 -0.426 1.00 86.31 76 VAL A O 1
ATOM 630 N N . PHE A 1 77 ? -1.135 -18.532 -0.585 1.00 83.56 77 PHE A N 1
ATOM 631 C CA . PHE A 1 77 ? -1.123 -18.368 -2.036 1.00 83.56 77 PHE A CA 1
ATOM 632 C C . PHE A 1 77 ? -0.137 -17.275 -2.475 1.00 83.56 77 PHE A C 1
ATOM 634 O O . PHE A 1 77 ? 0.696 -17.513 -3.348 1.00 83.56 77 PHE A O 1
ATOM 641 N N . ALA A 1 78 ? -0.172 -16.106 -1.829 1.00 76.75 78 ALA A N 1
ATOM 642 C CA . ALA A 1 78 ? 0.751 -15.006 -2.100 1.00 76.75 78 ALA A CA 1
ATOM 643 C C . ALA A 1 78 ? 2.211 -15.407 -1.849 1.00 76.75 78 ALA A C 1
ATOM 645 O O . ALA A 1 78 ? 3.091 -15.059 -2.639 1.00 76.75 78 ALA A O 1
ATOM 646 N N . LEU A 1 79 ? 2.479 -16.180 -0.791 1.00 87.94 79 LEU A N 1
ATOM 647 C CA . LEU A 1 79 ? 3.803 -16.741 -0.521 1.00 87.94 79 LEU A CA 1
ATOM 648 C C . LEU A 1 79 ? 4.256 -17.677 -1.651 1.00 87.94 79 LEU A C 1
ATOM 650 O O . LEU A 1 79 ? 5.378 -17.548 -2.133 1.00 87.94 79 LEU A O 1
ATOM 654 N N . GLY A 1 80 ? 3.385 -18.576 -2.115 1.00 90.69 80 GLY A N 1
ATOM 655 C CA . GLY A 1 80 ? 3.688 -19.457 -3.246 1.00 90.69 80 GLY A CA 1
ATOM 656 C C . GLY A 1 80 ? 3.977 -18.681 -4.534 1.00 90.69 80 GLY A C 1
ATOM 657 O O . GLY A 1 80 ? 4.970 -18.944 -5.213 1.00 90.69 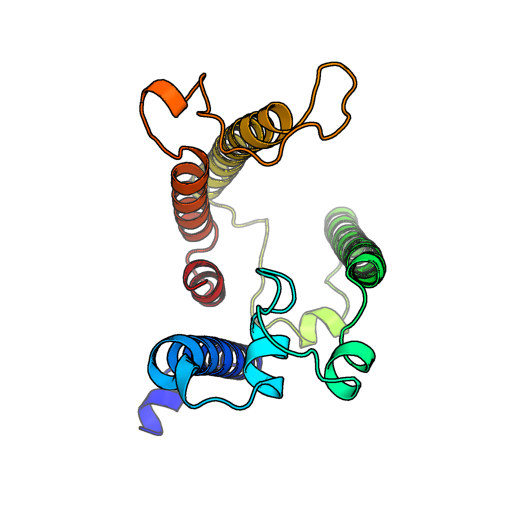80 GLY A O 1
ATOM 658 N N . TRP A 1 81 ? 3.153 -17.678 -4.841 1.00 76.75 81 TRP A N 1
ATOM 659 C CA . TRP A 1 81 ? 3.297 -16.861 -6.046 1.00 76.75 81 TRP A CA 1
ATOM 660 C C . TRP A 1 81 ? 4.561 -15.991 -6.020 1.00 76.75 81 TRP A C 1
ATOM 662 O O . TRP A 1 81 ? 5.300 -15.928 -7.002 1.00 76.75 81 TRP A O 1
ATOM 672 N N . SER A 1 82 ? 4.859 -15.367 -4.878 1.00 78.25 82 SER A N 1
ATOM 673 C CA . SER A 1 82 ? 6.083 -14.575 -4.693 1.00 78.25 82 SER A CA 1
ATOM 674 C C . SER A 1 82 ? 7.348 -15.439 -4.716 1.00 78.25 82 SER A C 1
ATOM 676 O O . SER A 1 82 ? 8.341 -15.039 -5.324 1.00 78.25 82 SER A O 1
ATOM 678 N N . ALA A 1 83 ? 7.313 -16.647 -4.145 1.00 86.12 83 ALA A N 1
ATOM 679 C CA . ALA A 1 83 ? 8.421 -17.597 -4.222 1.00 86.12 83 ALA A CA 1
ATOM 680 C C . ALA A 1 83 ? 8.671 -18.080 -5.661 1.00 86.12 83 ALA A C 1
ATOM 682 O O . ALA A 1 83 ? 9.823 -18.159 -6.092 1.00 86.12 83 ALA A O 1
ATOM 683 N N . LEU A 1 84 ? 7.607 -18.344 -6.428 1.00 82.81 84 LEU A N 1
ATOM 684 C CA . LEU A 1 84 ? 7.706 -18.685 -7.848 1.00 82.81 84 LEU A CA 1
ATOM 685 C C . LEU A 1 84 ? 8.327 -17.536 -8.657 1.00 82.81 84 LEU A C 1
ATOM 687 O O . LEU A 1 84 ? 9.253 -17.764 -9.437 1.00 82.81 84 LEU A O 1
ATOM 691 N N . ALA A 1 85 ? 7.865 -16.302 -8.440 1.00 78.06 85 ALA A N 1
ATOM 692 C CA . ALA A 1 85 ? 8.422 -15.116 -9.089 1.00 78.06 85 ALA A CA 1
ATOM 693 C C . ALA A 1 85 ? 9.914 -14.929 -8.757 1.00 78.06 85 ALA A C 1
ATOM 695 O O . ALA A 1 85 ? 10.728 -14.677 -9.652 1.00 78.06 85 ALA A O 1
ATOM 696 N N . LEU A 1 86 ? 10.295 -15.119 -7.489 1.00 79.94 86 LEU A N 1
ATOM 697 C CA . LEU A 1 86 ? 11.688 -15.063 -7.050 1.00 79.94 86 LEU A CA 1
ATOM 698 C C . LEU A 1 86 ? 12.535 -16.144 -7.732 1.00 79.94 86 LEU A C 1
ATOM 700 O O . LEU A 1 86 ? 13.600 -15.834 -8.264 1.00 79.94 86 LEU A O 1
ATOM 704 N N . TYR A 1 87 ? 12.055 -17.389 -7.773 1.00 85.38 87 TYR A N 1
ATOM 705 C CA . TYR A 1 87 ? 12.746 -18.491 -8.443 1.00 85.38 87 TYR A CA 1
ATOM 706 C C . TYR A 1 87 ? 12.990 -18.199 -9.930 1.00 85.38 87 TYR A C 1
ATOM 708 O O . TYR A 1 87 ? 14.117 -18.345 -10.405 1.00 85.38 87 TYR A O 1
ATOM 716 N N . LEU A 1 88 ? 11.964 -17.740 -10.657 1.00 77.88 88 LEU A N 1
ATOM 717 C CA . LEU A 1 88 ? 12.088 -17.389 -12.076 1.00 77.88 88 LEU A CA 1
ATOM 718 C C . LEU A 1 88 ? 13.095 -16.253 -12.295 1.00 77.88 88 LEU A C 1
ATOM 720 O O . LEU A 1 88 ? 13.900 -16.318 -13.224 1.00 77.88 88 LEU A O 1
ATOM 724 N N . THR A 1 89 ? 13.104 -15.259 -11.406 1.00 75.00 89 THR A N 1
ATOM 725 C CA . THR A 1 89 ? 14.035 -14.123 -11.470 1.00 75.00 89 THR A CA 1
ATOM 726 C C . THR A 1 89 ? 15.477 -14.561 -11.209 1.00 75.00 89 THR A C 1
ATOM 728 O O . THR A 1 89 ? 16.373 -14.245 -11.991 1.00 75.00 89 THR A O 1
ATOM 731 N N . VAL A 1 90 ? 15.715 -15.343 -10.151 1.00 77.00 90 VAL A N 1
ATOM 732 C CA . VAL A 1 90 ? 17.051 -15.864 -9.810 1.00 77.00 90 VAL A CA 1
ATOM 733 C C . VAL A 1 90 ? 17.578 -16.779 -10.916 1.00 77.00 90 VAL A C 1
ATOM 735 O O . VAL A 1 90 ? 18.736 -16.655 -11.321 1.00 77.00 90 VAL A O 1
ATOM 738 N N . LYS A 1 91 ? 16.726 -17.651 -11.468 1.00 75.06 91 LYS A N 1
ATOM 739 C CA . LYS A 1 91 ? 17.068 -18.499 -12.616 1.00 75.06 91 LYS A CA 1
ATOM 740 C C . LYS A 1 91 ? 17.439 -17.661 -13.845 1.00 75.06 91 LYS A C 1
ATOM 742 O O . LYS A 1 91 ? 18.458 -17.941 -14.474 1.00 75.06 91 LYS A O 1
ATOM 747 N N . GLY A 1 92 ? 16.664 -16.622 -14.161 1.00 74.94 92 GLY A N 1
ATOM 748 C CA . GLY A 1 92 ? 16.958 -15.701 -15.264 1.00 74.94 92 GLY A CA 1
ATOM 749 C C . GLY A 1 92 ? 18.313 -15.003 -15.105 1.00 74.94 92 GLY A C 1
ATOM 750 O O . GLY A 1 92 ? 19.084 -14.932 -16.061 1.00 74.94 92 GLY A O 1
ATOM 751 N N . ILE A 1 93 ? 18.650 -14.576 -13.882 1.00 73.31 93 ILE A N 1
ATOM 752 C CA . ILE A 1 93 ? 19.930 -13.921 -13.563 1.00 73.31 93 ILE A CA 1
ATOM 753 C C . ILE A 1 93 ? 21.115 -14.883 -13.728 1.00 73.31 93 ILE A C 1
ATOM 755 O O . ILE A 1 93 ? 22.097 -14.531 -14.383 1.00 73.31 93 ILE A O 1
ATOM 759 N N . ILE A 1 94 ? 21.033 -16.089 -13.156 1.00 77.44 94 ILE A N 1
ATOM 760 C CA . ILE A 1 94 ? 22.144 -17.058 -13.160 1.00 77.44 94 ILE A CA 1
ATOM 761 C C . ILE A 1 94 ? 22.395 -17.600 -14.570 1.00 77.44 94 ILE A C 1
ATOM 763 O O . ILE A 1 94 ? 23.536 -17.648 -15.023 1.00 77.44 94 ILE A O 1
ATOM 767 N N . PHE A 1 95 ? 21.331 -17.981 -15.281 1.00 81.19 95 PHE A N 1
ATOM 768 C CA . PHE A 1 95 ? 21.441 -18.619 -16.594 1.00 81.19 95 PHE A CA 1
ATOM 769 C C . PHE A 1 95 ? 21.457 -17.621 -17.760 1.00 81.19 95 PHE A C 1
ATOM 771 O O . PHE A 1 95 ? 21.555 -18.045 -18.908 1.00 81.19 95 PHE A O 1
ATOM 778 N N . ARG A 1 96 ? 21.351 -16.309 -17.487 1.00 71.81 96 ARG A N 1
ATOM 779 C CA . ARG A 1 96 ? 21.190 -15.244 -18.499 1.00 71.81 96 ARG A CA 1
ATOM 780 C C . ARG A 1 96 ? 20.126 -15.582 -19.550 1.00 71.81 96 ARG A C 1
ATOM 782 O O . ARG A 1 96 ? 20.293 -15.299 -20.733 1.00 71.81 96 ARG A O 1
ATOM 789 N N . THR A 1 97 ? 19.046 -16.217 -19.107 1.00 66.88 97 THR A N 1
ATOM 790 C CA . THR A 1 97 ? 17.927 -16.599 -19.973 1.00 66.88 97 THR A CA 1
ATOM 791 C C . THR A 1 97 ? 16.861 -15.518 -19.926 1.00 66.88 97 THR A C 1
ATOM 793 O O . THR A 1 97 ? 16.613 -14.927 -18.873 1.00 66.88 97 THR A O 1
ATOM 796 N N . SER A 1 98 ? 16.238 -15.244 -21.070 1.00 67.94 98 SER A N 1
ATOM 797 C CA . SER A 1 98 ? 15.073 -14.365 -21.140 1.00 67.94 98 SER A CA 1
ATOM 798 C C . SER A 1 98 ? 13.940 -14.936 -20.285 1.00 67.94 98 SER A C 1
ATOM 800 O O . SER A 1 98 ? 13.810 -16.157 -20.152 1.00 67.94 98 SER A O 1
ATOM 802 N N . ALA A 1 99 ? 13.118 -14.062 -19.699 1.00 65.31 99 ALA A N 1
ATOM 803 C CA . ALA A 1 99 ? 11.936 -14.506 -18.969 1.00 65.31 99 ALA A CA 1
ATOM 804 C C . ALA A 1 99 ? 11.033 -15.362 -19.886 1.00 65.31 99 ALA A C 1
ATOM 806 O O . ALA A 1 99 ? 11.041 -15.165 -21.103 1.00 65.31 99 ALA A O 1
ATOM 807 N N . PRO A 1 100 ? 10.265 -16.321 -19.340 1.00 67.88 100 PRO A N 1
ATOM 808 C CA . PRO A 1 100 ? 9.348 -17.126 -20.139 1.00 67.88 100 PRO A CA 1
ATOM 809 C C . PRO A 1 100 ? 8.416 -16.242 -20.982 1.00 67.88 100 PRO A C 1
ATOM 811 O O . PRO A 1 100 ? 7.929 -15.226 -20.490 1.00 67.88 100 PRO A O 1
ATOM 814 N N . GLU A 1 101 ? 8.116 -16.661 -22.214 1.00 64.12 101 GLU A N 1
ATOM 815 C CA . GLU A 1 101 ? 7.233 -15.957 -23.168 1.00 64.12 101 GLU A CA 1
ATOM 816 C C . GLU A 1 101 ? 5.918 -15.458 -22.541 1.00 64.12 101 GLU A C 1
ATOM 818 O O . GLU A 1 101 ? 5.456 -14.362 -22.847 1.00 64.12 101 GLU A O 1
ATOM 823 N N . PHE A 1 102 ? 5.335 -16.216 -21.603 1.00 65.56 102 PHE A N 1
ATOM 824 C CA . PHE A 1 102 ? 4.107 -15.807 -20.913 1.00 65.56 102 PHE A CA 1
ATOM 825 C C . PHE A 1 102 ? 4.292 -14.537 -20.059 1.00 65.56 102 PHE A C 1
ATOM 827 O O . PHE A 1 102 ? 3.382 -13.717 -19.998 1.00 65.56 102 PHE A O 1
ATOM 834 N N . VAL A 1 103 ? 5.460 -14.365 -19.427 1.00 60.75 103 VAL A N 1
ATOM 835 C CA . VAL A 1 103 ? 5.795 -13.194 -18.597 1.00 60.75 103 VAL A CA 1
ATOM 836 C C . VAL A 1 103 ? 6.075 -11.991 -19.490 1.00 60.75 103 VAL A C 1
ATOM 838 O O . VAL A 1 103 ? 5.601 -10.889 -19.215 1.00 60.75 103 VAL A O 1
ATOM 841 N N . LEU A 1 104 ? 6.793 -12.216 -20.592 1.00 61.78 104 LEU A N 1
ATOM 842 C CA . LEU A 1 104 ? 7.121 -11.176 -21.568 1.00 61.78 104 LEU A CA 1
ATOM 843 C C . LEU A 1 104 ? 5.865 -10.628 -22.260 1.00 61.78 104 LEU A C 1
ATOM 845 O O . LEU A 1 104 ? 5.762 -9.425 -22.467 1.00 61.78 104 LEU A O 1
ATOM 849 N N . ARG A 1 105 ? 4.858 -11.472 -22.529 1.00 55.94 105 ARG A N 1
ATOM 850 C CA . ARG A 1 105 ? 3.554 -11.023 -23.058 1.00 55.94 105 ARG A CA 1
ATOM 851 C C . ARG A 1 105 ? 2.768 -10.134 -22.096 1.00 55.94 105 ARG A C 1
ATOM 853 O O . ARG A 1 105 ? 1.943 -9.347 -22.546 1.00 55.94 105 ARG A O 1
ATOM 860 N N . THR A 1 106 ? 2.989 -10.272 -20.790 1.00 52.78 106 THR A N 1
ATOM 861 C CA . THR A 1 106 ? 2.273 -9.498 -19.762 1.00 52.78 106 THR A CA 1
ATOM 862 C C . THR A 1 106 ? 2.966 -8.194 -19.368 1.00 52.78 106 THR A C 1
ATOM 864 O O . THR A 1 106 ? 2.350 -7.374 -18.694 1.00 52.78 106 THR A O 1
ATOM 867 N N . HIS A 1 107 ? 4.220 -7.976 -19.776 1.00 47.09 107 HIS A N 1
ATOM 868 C CA . HIS A 1 107 ? 5.020 -6.829 -19.347 1.00 47.09 107 HIS A CA 1
ATOM 869 C C . HIS A 1 107 ? 5.484 -5.987 -20.542 1.00 47.09 107 HIS A C 1
ATOM 871 O O . HIS A 1 107 ? 6.345 -6.394 -21.309 1.00 47.09 107 HIS A O 1
ATOM 877 N N . GLY A 1 108 ? 4.945 -4.771 -20.661 1.00 47.03 108 GLY A N 1
ATOM 878 C CA . GLY A 1 108 ? 5.347 -3.774 -21.660 1.00 47.03 108 GLY A CA 1
ATOM 879 C C . GLY A 1 108 ? 6.514 -2.871 -21.241 1.00 47.03 108 GLY A C 1
ATOM 880 O O . GLY A 1 108 ? 6.651 -1.787 -21.799 1.00 47.03 108 GLY A O 1
ATOM 881 N N . GLN A 1 109 ? 7.325 -3.246 -20.246 1.00 48.84 109 GLN A N 1
ATOM 882 C CA . GLN A 1 109 ? 8.481 -2.455 -19.798 1.00 48.84 109 GLN A CA 1
ATOM 883 C C . GLN A 1 109 ? 9.587 -3.374 -19.257 1.00 48.84 109 GLN A C 1
ATOM 885 O O . GLN A 1 109 ? 9.387 -4.074 -18.259 1.00 48.84 109 GLN A O 1
ATOM 890 N N . ASP A 1 110 ? 10.756 -3.333 -19.898 1.00 48.53 110 ASP A N 1
ATOM 891 C CA . ASP A 1 110 ? 11.966 -4.054 -19.499 1.00 48.53 110 ASP A CA 1
ATOM 892 C C . ASP A 1 110 ? 12.624 -3.396 -18.276 1.00 48.53 110 ASP A C 1
ATOM 894 O O . ASP A 1 110 ? 13.338 -2.396 -18.383 1.00 48.53 110 ASP A O 1
ATOM 898 N N . PHE A 1 111 ? 12.441 -3.977 -17.089 1.00 45.91 111 PHE A N 1
ATOM 899 C CA . PHE A 1 111 ? 13.243 -3.601 -15.924 1.00 45.91 111 PHE A CA 1
ATOM 900 C C . PHE A 1 111 ? 14.610 -4.301 -15.992 1.00 45.91 111 PHE A C 1
ATOM 902 O O . PHE A 1 111 ? 14.764 -5.455 -15.593 1.00 45.91 111 PHE A O 1
ATOM 909 N N . SER A 1 112 ? 15.621 -3.614 -16.528 1.00 48.31 112 SER A N 1
ATOM 910 C CA . SER A 1 112 ? 16.986 -4.145 -16.638 1.00 48.31 112 SER A CA 1
ATOM 911 C C . SER A 1 112 ? 17.849 -3.762 -15.430 1.00 48.31 112 SER A C 1
ATOM 913 O O . SER A 1 112 ? 18.218 -2.599 -15.256 1.00 48.31 112 SER A O 1
ATOM 915 N N . PHE A 1 113 ? 18.266 -4.760 -14.640 1.00 46.84 113 PHE A N 1
ATOM 916 C CA . PHE A 1 113 ? 19.188 -4.610 -13.497 1.00 46.84 113 PHE A CA 1
ATOM 917 C C . PHE A 1 113 ? 20.548 -3.994 -13.860 1.00 46.84 113 PHE A C 1
ATOM 919 O O . PHE A 1 113 ? 21.280 -3.529 -12.988 1.00 46.84 113 PHE A O 1
ATOM 926 N N . ARG A 1 114 ? 20.907 -3.990 -15.148 1.00 48.09 114 ARG A N 1
ATOM 927 C CA . ARG A 1 114 ? 22.201 -3.504 -15.638 1.00 48.09 114 ARG A CA 1
ATOM 928 C C . ARG A 1 114 ? 22.293 -1.972 -15.685 1.00 48.09 114 ARG A C 1
ATOM 930 O O . ARG A 1 114 ? 23.399 -1.450 -15.759 1.00 48.09 114 ARG A O 1
ATOM 937 N N . ASN A 1 115 ? 21.158 -1.273 -15.596 1.00 52.62 115 ASN A N 1
ATOM 938 C CA . ASN A 1 115 ? 21.059 0.188 -15.703 1.00 52.62 115 ASN A CA 1
ATOM 939 C C . ASN A 1 115 ? 20.736 0.884 -14.367 1.00 52.62 115 ASN A C 1
ATOM 941 O O . ASN A 1 115 ? 20.236 2.010 -14.366 1.00 52.62 115 ASN A O 1
ATOM 945 N N . LEU A 1 116 ? 21.008 0.238 -13.228 1.00 58.44 116 LEU A N 1
ATOM 946 C CA . LEU A 1 116 ? 20.811 0.859 -11.919 1.00 58.44 116 LEU A CA 1
ATOM 947 C C . LEU A 1 116 ? 21.834 1.982 -11.706 1.00 58.44 116 LEU A C 1
ATOM 949 O O . LEU A 1 116 ? 23.035 1.740 -11.575 1.00 58.44 116 LEU A O 1
ATOM 953 N N . ARG A 1 117 ? 21.359 3.230 -11.672 1.00 67.00 117 ARG A N 1
ATOM 954 C CA . ARG A 1 117 ? 22.197 4.401 -11.372 1.00 67.00 117 ARG A CA 1
ATOM 955 C C . ARG A 1 117 ? 22.604 4.370 -9.897 1.00 67.00 117 ARG A C 1
ATOM 957 O O . ARG A 1 117 ? 21.818 3.956 -9.049 1.00 67.00 117 ARG A O 1
ATOM 964 N N . MET A 1 118 ? 23.782 4.904 -9.562 1.00 71.69 118 MET A N 1
ATOM 965 C CA . MET A 1 118 ? 24.266 4.993 -8.170 1.00 71.69 118 MET A CA 1
ATOM 966 C C . MET A 1 118 ? 23.243 5.629 -7.213 1.00 71.69 118 MET A C 1
ATOM 968 O O . MET A 1 118 ? 23.106 5.187 -6.076 1.00 71.69 118 MET A O 1
ATOM 972 N N . GLY A 1 119 ? 22.464 6.606 -7.692 1.00 72.06 119 GLY A N 1
ATOM 973 C CA . GLY A 1 119 ? 21.368 7.206 -6.926 1.00 72.06 119 GLY A CA 1
ATOM 974 C C . GLY A 1 119 ? 20.273 6.208 -6.531 1.00 72.06 119 GLY A C 1
ATOM 975 O O . GLY A 1 119 ? 19.831 6.219 -5.389 1.00 72.06 119 GLY A O 1
ATOM 976 N N . GLN A 1 120 ? 19.890 5.285 -7.420 1.00 66.88 120 GLN A N 1
ATOM 977 C CA . GLN A 1 120 ? 18.882 4.260 -7.119 1.00 66.88 120 GLN A CA 1
ATOM 978 C C . GLN A 1 120 ? 19.394 3.265 -6.073 1.00 66.88 120 GLN A C 1
ATOM 980 O O . GLN A 1 120 ? 18.642 2.873 -5.187 1.00 66.88 120 GLN A O 1
ATOM 985 N N . ILE A 1 121 ? 20.683 2.909 -6.116 1.00 75.81 121 ILE A N 1
ATOM 986 C CA . ILE A 1 121 ? 21.310 2.039 -5.107 1.00 75.81 121 ILE A CA 1
ATOM 987 C C . ILE A 1 121 ? 21.272 2.708 -3.726 1.00 75.81 121 ILE A C 1
ATOM 989 O O . ILE A 1 121 ? 20.890 2.073 -2.742 1.00 75.81 121 ILE A O 1
ATOM 993 N N . ILE A 1 122 ? 21.600 4.002 -3.654 1.00 81.94 122 ILE A N 1
ATOM 994 C CA . ILE A 1 122 ? 21.506 4.789 -2.416 1.00 81.94 122 ILE A CA 1
ATOM 995 C C . ILE A 1 122 ? 20.057 4.824 -1.913 1.00 81.94 122 ILE A C 1
ATOM 997 O O . ILE A 1 122 ? 19.816 4.571 -0.732 1.00 81.94 122 ILE A O 1
ATOM 1001 N N . CYS A 1 123 ? 19.084 5.065 -2.796 1.00 75.56 123 CYS A N 1
ATOM 1002 C CA . CYS A 1 123 ? 17.669 5.049 -2.431 1.00 75.56 123 CYS A CA 1
ATOM 1003 C C . CYS A 1 123 ? 17.210 3.674 -1.922 1.00 75.56 123 CYS A C 1
ATOM 1005 O O . CYS A 1 123 ? 16.481 3.627 -0.936 1.00 75.56 123 CYS A O 1
ATOM 1007 N N . CYS A 1 124 ? 17.673 2.564 -2.507 1.00 76.06 124 CYS A N 1
ATOM 1008 C CA . CYS A 1 124 ? 17.383 1.212 -2.015 1.00 76.06 124 CYS A CA 1
ATOM 1009 C C . CYS A 1 124 ? 17.935 0.974 -0.599 1.00 76.06 124 CYS A C 1
ATOM 1011 O O . CYS A 1 124 ? 17.238 0.411 0.251 1.00 76.06 124 CYS A O 1
ATOM 1013 N N . ILE A 1 125 ? 19.164 1.428 -0.325 1.00 81.94 125 ILE A N 1
ATOM 1014 C CA . ILE A 1 125 ? 19.782 1.327 1.007 1.00 81.94 125 ILE A CA 1
ATOM 1015 C C . ILE A 1 125 ? 18.992 2.161 2.020 1.00 81.94 125 ILE A C 1
ATOM 1017 O O . ILE A 1 125 ? 18.623 1.658 3.082 1.00 81.94 125 ILE A O 1
ATOM 1021 N N . LEU A 1 126 ? 18.681 3.416 1.683 1.00 83.88 126 LEU A N 1
ATOM 1022 C CA . LEU A 1 126 ? 17.873 4.294 2.529 1.00 83.88 126 LEU A CA 1
ATOM 1023 C C . LEU A 1 126 ? 16.481 3.711 2.776 1.00 83.88 126 LEU A C 1
ATOM 1025 O O . LEU A 1 126 ? 16.012 3.728 3.911 1.00 83.88 126 LEU A O 1
ATOM 1029 N N . PHE A 1 127 ? 15.856 3.123 1.756 1.00 86.12 127 PHE A N 1
ATOM 1030 C CA . PHE A 1 127 ? 14.549 2.485 1.873 1.00 86.12 127 PHE A CA 1
ATOM 1031 C C . PHE A 1 127 ? 14.585 1.366 2.916 1.00 86.12 127 PHE A C 1
ATOM 1033 O O . PHE A 1 127 ? 13.736 1.317 3.801 1.00 86.12 127 PHE A O 1
ATOM 1040 N N . HIS A 1 128 ? 15.615 0.517 2.883 1.00 79.62 128 HIS A N 1
ATOM 1041 C CA . HIS A 1 128 ? 15.790 -0.548 3.875 1.00 79.62 128 HIS A CA 1
ATOM 1042 C C . HIS A 1 128 ? 16.021 -0.005 5.291 1.00 79.62 128 HIS A C 1
ATOM 1044 O O . HIS A 1 128 ? 15.526 -0.577 6.265 1.00 79.62 128 HIS A O 1
ATOM 1050 N N . LEU A 1 129 ? 16.756 1.101 5.432 1.00 83.94 129 LEU A N 1
ATOM 1051 C CA . LEU A 1 129 ? 16.965 1.742 6.730 1.00 83.94 129 LEU A CA 1
ATOM 1052 C C . LEU A 1 129 ? 15.659 2.316 7.293 1.00 83.94 129 LEU A C 1
ATOM 1054 O O . LEU A 1 129 ? 15.342 2.061 8.455 1.00 83.94 129 LEU A O 1
ATOM 1058 N N . VAL A 1 130 ? 14.880 3.022 6.471 1.00 85.88 130 VAL A N 1
ATOM 1059 C CA . VAL A 1 130 ? 13.585 3.593 6.869 1.00 85.88 130 VAL A CA 1
ATOM 1060 C C . VAL A 1 130 ? 12.573 2.488 7.187 1.00 85.88 130 VAL A C 1
ATOM 1062 O O . VAL A 1 130 ? 11.915 2.553 8.225 1.00 85.88 130 VAL A O 1
ATOM 1065 N N . TRP A 1 131 ? 12.520 1.424 6.381 1.00 87.81 131 TRP A N 1
ATOM 1066 C CA . TRP A 1 131 ? 11.698 0.238 6.643 1.00 87.81 131 TRP A CA 1
ATOM 1067 C C . TRP A 1 131 ? 12.009 -0.386 8.006 1.00 87.81 131 TRP A C 1
ATOM 1069 O O . TRP A 1 131 ? 11.109 -0.700 8.788 1.00 87.81 131 TRP A O 1
ATOM 1079 N N . ARG A 1 132 ? 13.298 -0.540 8.343 1.00 83.75 132 ARG A N 1
ATOM 1080 C CA . ARG A 1 132 ? 13.709 -1.067 9.654 1.00 83.75 132 ARG A CA 1
ATOM 1081 C C . ARG A 1 132 ? 13.237 -0.190 10.808 1.00 83.75 132 ARG A C 1
ATOM 1083 O O . ARG A 1 132 ? 12.901 -0.721 11.867 1.00 83.75 132 ARG A O 1
ATOM 1090 N N . GLU A 1 133 ? 13.250 1.126 10.638 1.00 88.12 133 GLU A N 1
ATOM 1091 C CA . GLU A 1 133 ? 12.784 2.054 11.665 1.00 88.12 133 GLU A CA 1
ATOM 1092 C C . GLU A 1 133 ? 11.254 2.025 11.795 1.00 88.12 133 GLU A C 1
ATOM 1094 O O . GLU A 1 133 ? 10.762 1.926 12.922 1.00 88.12 133 GLU A O 1
ATOM 1099 N N . GLN A 1 134 ? 10.516 1.946 10.680 1.00 90.44 134 GLN A N 1
ATOM 1100 C CA . GLN A 1 134 ? 9.064 1.732 10.679 1.00 90.44 134 GLN A CA 1
ATOM 1101 C C . 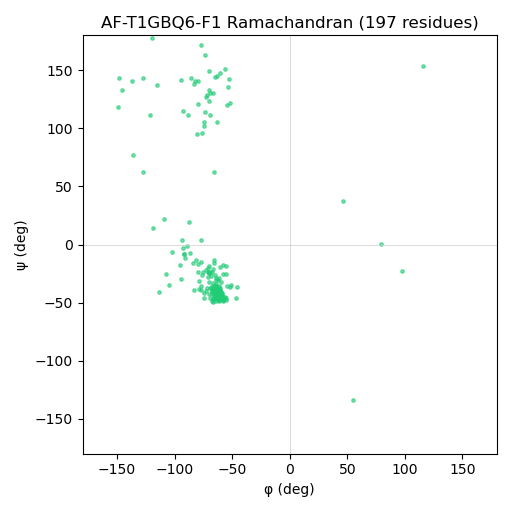GLN A 1 134 ? 8.683 0.436 11.409 1.00 90.44 134 GLN A C 1
ATOM 1103 O O . GLN A 1 134 ? 7.833 0.444 12.302 1.00 90.44 134 GLN A O 1
ATOM 1108 N N . TYR A 1 135 ? 9.358 -0.672 11.085 1.00 85.56 135 TYR A N 1
ATOM 1109 C CA . TYR A 1 135 ? 9.133 -1.973 11.716 1.00 85.56 135 TYR A CA 1
ATOM 1110 C C . TYR A 1 135 ? 9.309 -1.909 13.236 1.00 85.56 135 TYR A C 1
ATOM 1112 O O . TYR A 1 135 ? 8.467 -2.403 13.985 1.00 85.56 135 TYR A O 1
ATOM 1120 N N . LYS A 1 136 ? 10.378 -1.263 13.714 1.00 85.31 136 LYS A N 1
ATOM 1121 C CA . LYS A 1 136 ? 10.626 -1.118 15.155 1.00 85.31 136 LYS A CA 1
ATOM 1122 C C . LYS A 1 136 ? 9.574 -0.237 15.831 1.00 85.31 136 LYS A C 1
ATOM 1124 O O . LYS A 1 136 ? 9.172 -0.551 16.948 1.00 85.31 136 LYS A O 1
ATOM 1129 N N . SER A 1 137 ? 9.108 0.825 15.174 1.00 86.81 137 SER A N 1
ATOM 1130 C CA . SER A 1 137 ? 8.006 1.648 15.686 1.00 86.81 137 SER A CA 1
ATOM 1131 C C . SER A 1 137 ? 6.692 0.867 15.777 1.00 86.81 137 SER A C 1
ATOM 1133 O O . SER A 1 137 ? 6.000 0.961 16.787 1.00 86.81 137 SER A O 1
ATOM 1135 N N . ASN A 1 138 ? 6.388 0.026 14.788 1.00 85.50 138 ASN A N 1
ATOM 1136 C CA . ASN A 1 138 ? 5.218 -0.856 14.823 1.00 85.50 138 ASN A CA 1
ATOM 1137 C C . ASN A 1 138 ? 5.343 -1.938 15.903 1.00 85.50 138 ASN A C 1
ATOM 1139 O O . ASN A 1 138 ? 4.363 -2.270 16.568 1.00 85.50 138 ASN A O 1
ATOM 1143 N N . MET A 1 139 ? 6.554 -2.445 16.141 1.00 82.31 139 MET A N 1
ATOM 1144 C CA . MET A 1 139 ? 6.802 -3.412 17.210 1.00 82.31 139 MET A CA 1
ATOM 1145 C C . MET A 1 139 ? 6.537 -2.823 18.600 1.00 82.31 139 MET A C 1
ATOM 1147 O O . MET A 1 139 ? 6.048 -3.534 19.473 1.00 82.31 139 MET A O 1
ATOM 1151 N N . ILE A 1 140 ? 6.801 -1.527 18.805 1.00 85.06 140 ILE A N 1
ATOM 1152 C CA . ILE A 1 140 ? 6.447 -0.835 20.053 1.00 85.06 140 ILE A CA 1
ATOM 1153 C C . ILE A 1 140 ? 4.928 -0.892 20.265 1.00 85.06 140 ILE A C 1
ATOM 1155 O O . ILE A 1 140 ? 4.494 -1.312 21.332 1.00 85.06 140 ILE A O 1
ATOM 1159 N N . PHE A 1 141 ? 4.114 -0.598 19.245 1.00 83.06 141 PHE A N 1
ATOM 1160 C CA . PHE A 1 141 ? 2.653 -0.723 19.350 1.00 83.06 141 PHE A CA 1
ATOM 1161 C C . PHE A 1 141 ? 2.178 -2.147 19.647 1.00 83.06 141 PHE A C 1
ATOM 1163 O O . PHE A 1 141 ? 1.262 -2.337 20.445 1.00 83.06 141 PHE A O 1
ATOM 1170 N N . VAL A 1 142 ? 2.799 -3.153 19.029 1.00 79.69 142 VAL A N 1
ATOM 1171 C CA . VAL A 1 142 ? 2.467 -4.560 19.294 1.00 79.69 142 VAL A CA 1
ATOM 1172 C C . VAL A 1 142 ? 2.813 -4.941 20.732 1.00 79.69 142 VAL A C 1
ATOM 1174 O O . VAL A 1 142 ? 2.024 -5.617 21.390 1.00 79.69 142 VAL A O 1
ATOM 1177 N N . ASN A 1 143 ? 3.968 -4.498 21.227 1.00 81.62 143 ASN A N 1
ATOM 1178 C CA . ASN A 1 143 ? 4.426 -4.800 22.579 1.00 81.62 143 ASN A CA 1
ATOM 1179 C C . ASN A 1 143 ? 3.617 -4.068 23.651 1.00 81.62 143 ASN A C 1
ATOM 1181 O O . ASN A 1 143 ? 3.454 -4.614 24.731 1.00 81.62 143 ASN A O 1
ATOM 1185 N N . LEU A 1 144 ? 3.046 -2.895 23.358 1.00 80.31 144 LEU A N 1
ATOM 1186 C CA . LEU A 1 144 ? 2.116 -2.228 24.278 1.00 80.31 144 LEU A CA 1
ATOM 1187 C C . LEU A 1 144 ? 0.852 -3.063 24.528 1.00 80.31 144 LEU A C 1
ATOM 1189 O O . LEU A 1 144 ? 0.289 -3.013 25.612 1.00 80.31 144 LEU A O 1
ATOM 1193 N N . ARG A 1 145 ? 0.415 -3.862 23.549 1.00 74.00 145 ARG A N 1
ATOM 1194 C CA . ARG A 1 145 ? -0.793 -4.700 23.665 1.00 74.00 145 ARG A CA 1
ATOM 1195 C C . ARG A 1 145 ? -0.524 -6.070 24.291 1.00 74.00 145 ARG A C 1
ATOM 1197 O O . ARG A 1 145 ? -1.467 -6.827 24.525 1.00 74.00 145 ARG A O 1
ATOM 1204 N N . LYS A 1 146 ? 0.743 -6.421 24.524 1.00 73.50 146 LYS A N 1
ATOM 1205 C CA . LYS A 1 146 ? 1.170 -7.737 25.011 1.00 73.50 146 LYS A CA 1
ATOM 1206 C C . LYS A 1 146 ? 1.799 -7.620 26.393 1.00 73.50 146 LYS A C 1
ATOM 1208 O O . LYS A 1 146 ? 2.626 -6.751 26.633 1.00 73.50 146 LYS A O 1
ATOM 1213 N N . ASP A 1 147 ? 1.458 -8.542 27.282 1.00 69.25 147 ASP A N 1
ATOM 1214 C CA . ASP A 1 147 ? 2.172 -8.690 28.553 1.00 69.25 147 ASP A CA 1
ATOM 1215 C C . ASP A 1 147 ? 3.518 -9.416 28.345 1.00 69.25 147 ASP A C 1
ATOM 1217 O O . ASP A 1 147 ? 3.797 -9.950 27.266 1.00 69.25 147 ASP A O 1
ATOM 1221 N N . LYS A 1 148 ? 4.359 -9.480 29.381 1.00 66.50 148 LYS A N 1
ATOM 1222 C CA . LYS A 1 148 ? 5.686 -10.123 29.389 1.00 66.50 148 LYS A CA 1
ATOM 1223 C C . LYS A 1 148 ? 5.667 -11.598 28.955 1.00 66.50 148 LYS A C 1
ATOM 1225 O O . LYS A 1 148 ? 6.700 -12.123 28.556 1.00 66.50 148 LYS A O 1
ATOM 1230 N N . SER A 1 149 ? 4.498 -12.242 28.979 1.00 62.31 149 SER A N 1
ATOM 1231 C CA . SER A 1 149 ? 4.270 -13.615 28.496 1.00 62.31 149 SER A CA 1
ATOM 1232 C C . SER A 1 149 ? 3.788 -13.702 27.034 1.00 62.31 149 SER A C 1
ATOM 1234 O O . SER A 1 149 ? 3.465 -14.784 26.553 1.00 62.31 149 SER A O 1
ATOM 1236 N N . GLY A 1 150 ? 3.685 -12.579 26.312 1.00 61.19 150 GLY A N 1
ATOM 1237 C CA . GLY A 1 150 ? 3.284 -12.521 24.898 1.00 61.19 150 GLY A CA 1
ATOM 1238 C C . GLY A 1 150 ? 1.777 -12.637 24.629 1.00 61.19 150 GLY A C 1
ATOM 1239 O O . GLY A 1 150 ? 1.363 -12.583 23.468 1.00 61.19 150 GLY A O 1
ATOM 1240 N N . LYS A 1 151 ? 0.952 -12.771 25.676 1.00 57.16 151 LYS A N 1
ATOM 1241 C CA . LYS A 1 151 ? -0.516 -12.802 25.592 1.00 57.16 151 LYS A CA 1
ATOM 1242 C C . LYS A 1 151 ? -1.058 -11.375 25.451 1.00 57.16 151 LYS A C 1
ATOM 1244 O O . LYS A 1 151 ? -0.530 -10.462 26.079 1.00 57.16 151 LYS A O 1
ATOM 1249 N N . GLN A 1 152 ? -2.081 -11.177 24.620 1.00 59.62 152 GLN A N 1
ATOM 1250 C CA . GLN A 1 152 ? -2.750 -9.881 24.473 1.00 59.62 152 GLN A CA 1
ATOM 1251 C C . GLN A 1 152 ? -3.618 -9.637 25.715 1.00 59.62 152 GLN A C 1
ATOM 1253 O O . GLN A 1 152 ? -4.529 -10.425 25.967 1.00 59.62 152 GLN A O 1
ATOM 1258 N N . VAL A 1 153 ? -3.283 -8.630 26.530 1.00 58.38 153 VAL A N 1
ATOM 1259 C CA . VAL A 1 153 ? -3.918 -8.425 27.853 1.00 58.38 153 VAL A CA 1
ATOM 1260 C C . VAL A 1 153 ? -4.862 -7.224 27.871 1.00 58.38 153 VAL A C 1
ATOM 1262 O O . VAL A 1 153 ? -5.824 -7.239 28.634 1.00 58.38 153 VAL A O 1
ATOM 1265 N N . THR A 1 154 ? -4.660 -6.233 26.995 1.00 55.41 154 THR A N 1
ATOM 1266 C CA . THR A 1 154 ? -5.383 -4.958 27.081 1.00 55.41 154 THR A CA 1
ATOM 1267 C C . THR A 1 154 ? -5.665 -4.368 25.692 1.00 55.41 154 THR A C 1
ATOM 1269 O O . THR A 1 154 ? -4.770 -4.314 24.849 1.00 55.41 154 THR A O 1
ATOM 1272 N N . GLU A 1 155 ? -6.907 -3.924 25.455 1.00 59.81 155 GLU A N 1
ATOM 1273 C CA . GLU A 1 155 ? -7.333 -3.161 24.258 1.00 59.81 155 GLU A CA 1
ATOM 1274 C C . GLU A 1 155 ? -7.262 -1.630 24.477 1.00 59.81 155 GLU A C 1
ATOM 1276 O O . GLU A 1 155 ? -7.503 -0.842 23.559 1.00 59.81 155 GLU A O 1
ATOM 1281 N N . ASP A 1 156 ? -6.908 -1.193 25.690 1.00 56.66 156 ASP A N 1
ATOM 1282 C CA . ASP A 1 156 ? -6.785 0.222 26.041 1.00 56.66 156 ASP A CA 1
ATOM 1283 C C . ASP A 1 156 ? -5.656 0.905 25.261 1.00 56.66 156 ASP A C 1
ATOM 1285 O O . ASP A 1 156 ? -4.593 0.341 24.980 1.00 56.66 156 ASP A O 1
ATOM 1289 N N . HIS A 1 157 ? -5.891 2.166 24.905 1.00 64.12 157 HIS A N 1
ATOM 1290 C CA . HIS A 1 157 ? -4.934 2.977 24.162 1.00 64.12 157 HIS A CA 1
ATOM 1291 C C . HIS A 1 157 ? -3.799 3.454 25.074 1.00 64.12 157 HIS A C 1
ATOM 1293 O O . HIS A 1 157 ? -3.909 4.468 25.760 1.00 64.12 157 HIS A O 1
ATOM 1299 N N . LEU A 1 158 ? -2.690 2.714 25.061 1.00 72.81 158 LEU A N 1
ATOM 1300 C CA . LEU A 1 158 ? -1.459 3.071 25.765 1.00 72.81 158 LEU A CA 1
ATOM 1301 C C . LEU A 1 158 ? -0.582 4.003 24.917 1.00 72.81 158 LEU A C 1
ATOM 1303 O O . LEU A 1 158 ? -0.475 3.844 23.699 1.00 72.81 158 LEU A O 1
ATOM 1307 N N . ILE A 1 159 ? 0.077 4.961 25.573 1.00 76.81 159 ILE A N 1
ATOM 1308 C CA . ILE A 1 159 ? 0.944 5.938 24.905 1.00 76.81 159 ILE A CA 1
ATOM 1309 C C . ILE A 1 159 ? 2.307 5.289 24.604 1.00 76.81 159 ILE A C 1
ATOM 1311 O O . ILE A 1 159 ? 2.992 4.856 25.536 1.00 76.81 159 ILE A O 1
ATOM 1315 N N . PRO A 1 160 ? 2.734 5.225 23.329 1.00 79.56 160 PRO A N 1
ATOM 1316 C CA . PRO A 1 160 ? 4.041 4.696 22.964 1.00 79.56 160 PRO A CA 1
ATOM 1317 C C . PRO A 1 160 ? 5.163 5.636 23.408 1.00 79.56 160 PRO A C 1
ATOM 1319 O O . PRO A 1 160 ? 5.124 6.837 23.155 1.00 79.56 160 PRO A O 1
ATOM 1322 N N . SER A 1 161 ? 6.199 5.077 24.031 1.00 75.81 161 SER A N 1
ATOM 1323 C CA . SER A 1 161 ? 7.404 5.802 24.438 1.00 75.81 161 SER A CA 1
ATOM 1324 C C . SER A 1 161 ? 8.659 5.101 23.906 1.00 75.81 161 SER A C 1
ATOM 1326 O O . SER A 1 161 ? 8.712 3.874 23.803 1.00 75.81 161 SER A O 1
ATOM 1328 N N . GLY A 1 162 ? 9.668 5.888 23.513 1.00 80.88 162 GLY A N 1
ATOM 1329 C CA . GLY A 1 162 ? 10.946 5.392 22.988 1.00 80.88 162 GLY A CA 1
ATOM 1330 C C . GLY A 1 162 ? 11.245 5.760 21.527 1.00 80.88 162 GLY A C 1
ATOM 1331 O O . GLY A 1 162 ? 10.361 5.930 20.692 1.00 80.88 162 GLY A O 1
ATOM 1332 N N . ARG A 1 163 ? 12.536 5.821 21.178 1.00 82.69 163 ARG A N 1
ATOM 1333 C CA . ARG A 1 163 ? 13.039 6.067 19.804 1.00 82.69 163 ARG A CA 1
ATOM 1334 C C . ARG A 1 163 ? 12.457 7.361 19.204 1.00 82.69 163 ARG A C 1
ATOM 1336 O O . ARG A 1 163 ? 12.449 8.387 19.874 1.00 82.69 163 ARG A O 1
ATOM 1343 N N . LEU A 1 164 ? 11.977 7.330 17.957 1.00 80.94 164 LEU A N 1
ATOM 1344 C CA . LEU A 1 164 ? 11.400 8.509 17.303 1.00 80.94 164 LEU A CA 1
ATOM 1345 C C . LEU A 1 164 ? 10.097 9.006 17.956 1.00 80.94 164 LEU A C 1
ATOM 1347 O O . LEU A 1 164 ? 9.714 10.141 17.691 1.00 80.94 164 LEU A O 1
ATOM 1351 N N . PHE A 1 165 ? 9.451 8.232 18.840 1.00 84.69 165 PHE A N 1
ATOM 1352 C CA . PHE A 1 165 ? 8.235 8.683 19.531 1.00 84.69 165 PHE A CA 1
ATOM 1353 C C . PHE A 1 165 ? 8.473 9.866 20.487 1.00 84.69 165 PHE A C 1
ATOM 1355 O O . PHE A 1 165 ? 7.523 10.542 20.860 1.00 84.69 165 PHE A O 1
ATOM 1362 N N . HIS A 1 166 ? 9.728 10.161 20.856 1.00 83.88 166 HIS A N 1
ATOM 1363 C CA . HIS A 1 166 ? 10.061 11.373 21.619 1.00 83.88 166 HIS A CA 1
ATOM 1364 C C . HIS A 1 166 ? 10.028 12.654 20.776 1.00 83.88 166 HIS A C 1
ATOM 1366 O O . HIS A 1 166 ? 9.891 13.738 21.331 1.00 83.88 166 HIS A O 1
ATOM 1372 N N . LEU A 1 167 ? 10.190 12.532 19.455 1.00 83.06 167 LEU A N 1
ATOM 1373 C CA . LEU A 1 167 ? 10.286 13.671 18.541 1.00 83.06 167 LEU A CA 1
ATOM 1374 C C . LEU A 1 167 ? 9.000 13.865 17.731 1.00 83.06 167 LEU A C 1
ATOM 1376 O O . LEU A 1 167 ? 8.625 14.990 17.419 1.00 83.06 167 LEU A O 1
ATOM 1380 N N . ILE A 1 168 ? 8.333 12.767 17.379 1.00 84.94 168 ILE A N 1
ATOM 1381 C CA . ILE A 1 168 ? 7.142 12.751 16.532 1.00 84.94 168 ILE A CA 1
ATOM 1382 C C . ILE A 1 168 ? 6.104 11.790 17.099 1.00 84.94 168 ILE A C 1
ATOM 1384 O O . ILE A 1 168 ? 6.429 10.698 17.554 1.00 84.94 168 ILE A O 1
ATOM 1388 N N . THR A 1 169 ? 4.833 12.177 17.029 1.00 80.12 169 THR A N 1
ATOM 1389 C CA . THR A 1 169 ? 3.709 11.407 17.586 1.00 80.12 169 THR A CA 1
ATOM 1390 C C . THR A 1 169 ? 3.504 10.063 16.888 1.00 80.12 169 THR A C 1
ATOM 1392 O O . THR A 1 169 ? 3.149 9.081 17.532 1.00 80.12 169 THR A O 1
ATOM 1395 N N . SER A 1 170 ? 3.737 9.996 15.574 1.00 81.94 170 SER A N 1
ATOM 1396 C CA . SER A 1 170 ? 3.559 8.779 14.771 1.00 81.94 170 SER A CA 1
ATOM 1397 C C . SER A 1 170 ? 4.718 8.549 13.791 1.00 81.94 170 SER A C 1
ATOM 1399 O O . SER A 1 170 ? 4.577 8.770 12.588 1.00 81.94 170 SER A O 1
ATOM 1401 N N . PRO A 1 171 ? 5.875 8.064 14.275 1.00 86.25 171 PRO A N 1
ATOM 1402 C CA . PRO A 1 171 ? 7.048 7.802 13.446 1.00 86.25 171 PRO A CA 1
ATOM 1403 C C . PRO A 1 171 ? 6.817 6.795 12.325 1.00 86.25 171 PRO A C 1
ATOM 1405 O O . PRO A 1 171 ? 7.408 6.930 11.262 1.00 86.25 171 PRO A O 1
ATOM 1408 N N . HIS A 1 172 ? 5.939 5.813 12.530 1.00 85.38 172 HIS A N 1
ATOM 1409 C CA . HIS A 1 172 ? 5.635 4.804 11.519 1.00 85.38 172 HIS A CA 1
ATOM 1410 C C . HIS A 1 172 ? 4.984 5.398 10.257 1.00 85.38 172 HIS A C 1
ATOM 1412 O O . HIS A 1 172 ? 5.384 5.017 9.161 1.00 85.38 172 HIS A O 1
ATOM 1418 N N . PHE A 1 173 ? 4.067 6.367 10.395 1.00 84.38 173 PHE A N 1
ATOM 1419 C CA . PHE A 1 173 ? 3.473 7.073 9.252 1.00 84.38 173 PHE A CA 1
ATOM 1420 C C . PHE A 1 173 ? 4.498 7.954 8.531 1.00 84.38 173 PHE A C 1
ATOM 1422 O O . PHE A 1 173 ? 4.546 7.967 7.305 1.00 84.38 173 PHE A O 1
ATOM 1429 N N . LEU A 1 174 ? 5.377 8.643 9.269 1.00 87.75 174 LEU A N 1
ATOM 1430 C CA . LEU A 1 174 ? 6.453 9.422 8.648 1.00 87.75 174 LEU A CA 1
ATOM 1431 C C . LEU A 1 174 ? 7.410 8.522 7.850 1.00 87.75 174 LEU A C 1
ATOM 1433 O O . LEU A 1 174 ? 7.778 8.852 6.723 1.00 87.75 174 LEU A O 1
ATOM 1437 N N . CYS A 1 175 ? 7.806 7.381 8.419 1.00 87.88 175 CYS A N 1
ATOM 1438 C CA . CYS A 1 175 ? 8.634 6.402 7.720 1.00 87.88 175 CYS A CA 1
ATOM 1439 C C . CYS A 1 175 ? 7.939 5.866 6.463 1.00 87.88 175 CYS A C 1
ATOM 1441 O O . CYS A 1 175 ? 8.599 5.677 5.449 1.00 87.88 175 CYS A O 1
ATOM 1443 N N . GLU A 1 176 ? 6.624 5.662 6.505 1.00 83.69 176 GLU A N 1
ATOM 1444 C CA . GLU A 1 176 ? 5.844 5.226 5.347 1.00 83.69 176 GLU A CA 1
ATOM 1445 C C . GLU A 1 176 ? 5.898 6.240 4.197 1.00 83.69 176 GLU A C 1
ATOM 1447 O O . GLU A 1 176 ? 6.256 5.884 3.074 1.00 83.69 176 GLU A O 1
ATOM 1452 N N . ILE A 1 177 ? 5.677 7.523 4.499 1.00 84.81 177 ILE A N 1
ATOM 1453 C CA . ILE A 1 177 ? 5.795 8.615 3.521 1.00 84.81 177 ILE A CA 1
ATOM 1454 C C . ILE A 1 177 ? 7.204 8.650 2.915 1.00 84.81 177 ILE A C 1
ATOM 1456 O O . ILE A 1 177 ? 7.363 8.718 1.696 1.00 84.81 177 ILE A O 1
ATOM 1460 N N . LEU A 1 178 ? 8.244 8.563 3.751 1.00 85.69 178 LEU A N 1
ATOM 1461 C CA . LEU A 1 178 ? 9.635 8.560 3.288 1.00 85.69 178 LEU A CA 1
ATOM 1462 C C . LEU A 1 178 ? 9.943 7.360 2.384 1.00 85.69 178 LEU A C 1
ATOM 1464 O O . LEU A 1 178 ? 10.641 7.510 1.383 1.00 85.69 178 LEU A O 1
ATOM 1468 N N . MET A 1 179 ? 9.413 6.179 2.699 1.00 84.69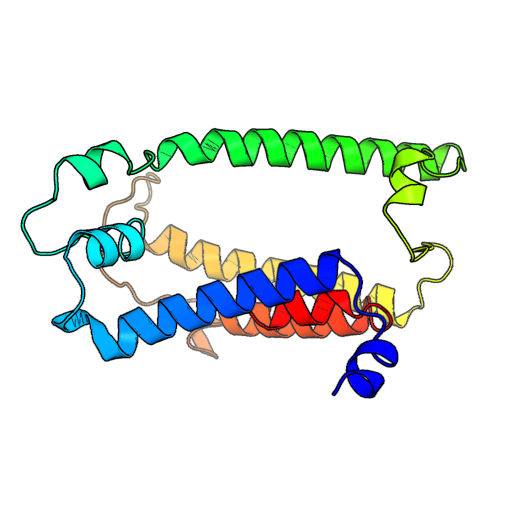 179 MET A N 1
ATOM 1469 C CA . MET A 1 179 ? 9.561 4.995 1.853 1.00 84.69 179 MET A CA 1
ATOM 1470 C C . MET A 1 179 ? 8.893 5.171 0.491 1.00 84.69 179 MET A C 1
ATOM 1472 O O . MET A 1 179 ? 9.493 4.793 -0.516 1.00 84.69 179 MET A O 1
ATOM 1476 N N . TYR A 1 180 ? 7.714 5.790 0.430 1.00 79.00 180 TYR A N 1
ATOM 1477 C CA . TYR A 1 180 ? 7.059 6.092 -0.843 1.00 79.00 180 TYR A CA 1
ATOM 1478 C C . TYR A 1 180 ? 7.851 7.099 -1.687 1.00 79.00 180 TYR A C 1
ATOM 1480 O O . TYR A 1 180 ? 8.044 6.876 -2.884 1.00 79.00 180 TYR A O 1
ATOM 1488 N N . VAL A 1 181 ? 8.412 8.144 -1.069 1.00 82.31 181 VAL A N 1
ATOM 1489 C CA . VAL A 1 181 ? 9.315 9.091 -1.755 1.00 82.31 181 VAL A CA 1
ATOM 1490 C C . VAL A 1 181 ? 10.577 8.386 -2.275 1.00 82.31 181 VAL A C 1
ATOM 1492 O O . VAL A 1 181 ? 11.071 8.694 -3.358 1.00 82.31 181 VAL A O 1
ATOM 1495 N N . LEU A 1 182 ? 11.101 7.400 -1.547 1.00 79.75 182 LEU A N 1
ATOM 1496 C CA . LEU A 1 182 ? 12.254 6.622 -2.003 1.00 79.75 182 LEU A CA 1
ATOM 1497 C C . LEU A 1 182 ? 11.896 5.673 -3.154 1.00 79.75 182 LEU A C 1
ATOM 1499 O O . LEU A 1 182 ? 12.687 5.552 -4.086 1.00 79.75 182 LEU A O 1
A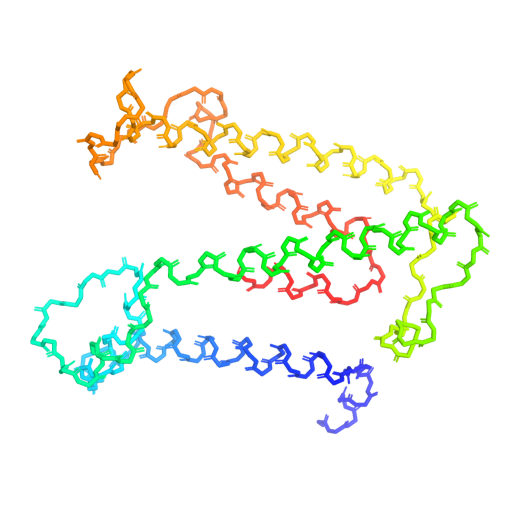TOM 1503 N N . ILE A 1 183 ? 10.709 5.057 -3.143 1.00 74.19 183 ILE A N 1
ATOM 1504 C CA . ILE A 1 183 ? 10.202 4.248 -4.266 1.00 74.19 183 ILE A CA 1
ATOM 1505 C C . ILE A 1 183 ? 10.083 5.099 -5.536 1.00 74.19 183 ILE A C 1
ATOM 1507 O O . ILE A 1 183 ? 10.502 4.642 -6.602 1.00 74.19 183 ILE A O 1
ATOM 1511 N N . PHE A 1 184 ? 9.611 6.346 -5.420 1.00 74.19 184 PHE A N 1
ATOM 1512 C CA . PHE A 1 184 ? 9.591 7.305 -6.531 1.00 74.19 184 PHE A CA 1
ATOM 1513 C C . PHE A 1 184 ? 10.985 7.500 -7.145 1.00 74.19 184 PHE A C 1
ATOM 1515 O O . PHE A 1 184 ? 11.165 7.388 -8.357 1.00 74.19 184 PHE A O 1
ATOM 1522 N N . CYS A 1 185 ? 12.002 7.713 -6.308 1.00 70.50 185 CYS A N 1
ATOM 1523 C CA . CYS A 1 185 ? 13.381 7.878 -6.770 1.00 70.50 185 CYS A CA 1
ATOM 1524 C C . CYS A 1 185 ? 13.992 6.586 -7.347 1.00 70.50 185 CYS A C 1
ATOM 1526 O O . CYS A 1 185 ? 14.892 6.655 -8.188 1.00 70.50 185 CYS A O 1
ATOM 1528 N N . ILE A 1 186 ? 13.526 5.409 -6.911 1.00 70.88 186 ILE A N 1
ATOM 1529 C CA . ILE A 1 186 ? 13.990 4.108 -7.418 1.00 70.88 186 ILE A CA 1
ATOM 1530 C C . ILE A 1 186 ? 13.374 3.811 -8.791 1.00 70.88 186 ILE A C 1
ATOM 1532 O O . ILE A 1 186 ? 14.085 3.315 -9.666 1.00 70.88 186 ILE A O 1
ATOM 1536 N N . ILE A 1 187 ? 12.098 4.142 -9.018 1.00 69.44 187 ILE A N 1
ATOM 1537 C CA . ILE A 1 187 ? 11.370 3.804 -10.255 1.00 69.44 187 ILE A CA 1
ATOM 1538 C C . ILE A 1 187 ? 10.718 5.052 -10.888 1.00 69.44 187 ILE A C 1
ATOM 1540 O O . ILE A 1 187 ? 9.501 5.094 -11.061 1.00 69.44 187 ILE A O 1
ATOM 1544 N N . PRO A 1 188 ? 11.503 6.063 -11.306 1.00 61.31 188 PRO A N 1
ATOM 1545 C CA . PRO A 1 188 ? 10.952 7.335 -11.781 1.00 61.31 188 PRO A CA 1
ATOM 1546 C C . PRO A 1 188 ? 10.240 7.242 -13.142 1.00 61.31 188 PRO A C 1
ATOM 1548 O O . PRO A 1 188 ? 9.495 8.146 -13.498 1.00 61.31 188 PRO A O 1
ATOM 1551 N N . GLN A 1 189 ? 10.487 6.185 -13.927 1.00 54.06 189 GLN A N 1
ATOM 1552 C CA . GLN A 1 189 ? 9.979 6.051 -15.303 1.00 54.06 189 GLN A CA 1
ATOM 1553 C C . GLN A 1 189 ? 8.674 5.257 -15.427 1.00 54.06 189 GLN A C 1
ATOM 1555 O O . GLN A 1 189 ? 8.011 5.336 -16.456 1.00 54.06 189 GLN A O 1
ATOM 1560 N N . SER A 1 190 ? 8.301 4.481 -14.411 1.00 56.84 190 SER A N 1
ATOM 1561 C CA . SER A 1 190 ? 7.035 3.745 -14.430 1.00 56.84 190 SER A CA 1
ATOM 1562 C C . SER A 1 190 ? 5.906 4.673 -13.992 1.00 56.84 190 SER A C 1
ATOM 1564 O O . SER A 1 190 ? 6.104 5.437 -13.065 1.00 56.84 190 SER A O 1
ATOM 1566 N N . SER A 1 191 ? 4.720 4.622 -14.599 1.00 54.94 191 SER A N 1
ATOM 1567 C CA . SER A 1 191 ? 3.542 5.340 -14.072 1.00 54.94 191 SER A CA 1
ATOM 1568 C C . SER A 1 191 ? 2.858 4.565 -12.936 1.00 54.94 191 SER A C 1
ATOM 1570 O O . SER A 1 191 ? 2.022 5.110 -12.218 1.00 54.94 191 SER A O 1
ATOM 1572 N N . SER A 1 192 ? 3.204 3.285 -12.757 1.00 57.72 192 SER A N 1
ATOM 1573 C CA . SER A 1 192 ? 2.463 2.362 -11.892 1.00 57.72 192 SER A CA 1
ATOM 1574 C C . SER A 1 192 ? 2.657 2.633 -10.396 1.00 57.72 192 SER A C 1
ATOM 1576 O O . SER A 1 192 ? 1.812 2.251 -9.593 1.00 57.72 192 SER A O 1
ATOM 1578 N N . TRP A 1 193 ? 3.738 3.313 -9.998 1.00 57.19 193 TRP A N 1
ATOM 1579 C CA . TRP A 1 193 ? 3.980 3.661 -8.590 1.00 57.19 193 TRP A CA 1
ATOM 1580 C C . TRP A 1 193 ? 3.018 4.738 -8.073 1.00 57.19 193 TRP A C 1
ATOM 1582 O O . TRP A 1 193 ? 2.767 4.785 -6.871 1.00 57.19 193 TRP A O 1
ATOM 1592 N N . MET A 1 194 ? 2.449 5.565 -8.959 1.00 54.62 194 MET A N 1
ATOM 1593 C CA . MET A 1 194 ? 1.519 6.634 -8.581 1.00 54.62 194 MET A CA 1
ATOM 1594 C C . MET A 1 194 ? 0.237 6.063 -7.955 1.00 54.62 194 MET A C 1
ATOM 1596 O O . MET A 1 194 ? -0.337 6.671 -7.055 1.00 54.62 194 MET A O 1
ATOM 1600 N N . TYR A 1 195 ? -0.160 4.847 -8.344 1.00 57.59 195 TYR A N 1
ATOM 1601 C CA . TYR A 1 195 ? -1.277 4.139 -7.717 1.00 57.59 195 TYR A CA 1
ATOM 1602 C C . TYR A 1 195 ? -0.956 3.665 -6.293 1.00 57.59 195 TYR A C 1
ATOM 1604 O O . TYR A 1 195 ? -1.843 3.662 -5.446 1.00 57.59 195 TYR A O 1
ATOM 1612 N N . CYS A 1 196 ? 0.303 3.321 -5.997 1.00 55.16 196 CYS A N 1
ATOM 1613 C CA . CYS A 1 196 ? 0.719 2.907 -4.652 1.00 55.16 196 CYS A CA 1
ATOM 1614 C C . CYS A 1 196 ? 0.705 4.065 -3.643 1.00 55.16 196 CYS A C 1
ATOM 1616 O O . CYS A 1 196 ? 0.582 3.816 -2.451 1.00 55.16 196 CYS A O 1
ATOM 1618 N N . THR A 1 197 ? 0.827 5.316 -4.101 1.00 55.25 197 THR A N 1
ATOM 1619 C CA . THR A 1 197 ? 0.823 6.514 -3.239 1.00 55.25 197 THR A CA 1
ATOM 1620 C C . THR A 1 197 ? -0.559 7.135 -3.030 1.00 55.25 197 THR A C 1
ATOM 1622 O O . THR A 1 197 ? -0.686 8.075 -2.254 1.00 55.25 197 THR A O 1
ATOM 1625 N N . ILE A 1 198 ? -1.573 6.663 -3.762 1.00 51.91 198 ILE A N 1
ATOM 1626 C CA . ILE A 1 198 ? -2.954 7.178 -3.712 1.00 51.91 198 ILE A CA 1
ATOM 1627 C C . ILE A 1 198 ? -3.819 6.415 -2.686 1.00 51.91 198 ILE A C 1
ATOM 1629 O O . ILE A 1 198 ? -4.949 6.823 -2.421 1.00 51.91 198 ILE A O 1
ATOM 1633 N N . TRP A 1 199 ? -3.303 5.324 -2.111 1.00 44.38 199 TRP A N 1
ATOM 1634 C CA . TRP A 1 199 ? -3.992 4.544 -1.081 1.00 44.38 199 TRP A CA 1
ATOM 1635 C C . TRP A 1 199 ? -3.954 5.208 0.300 1.00 44.38 199 TRP A C 1
ATOM 1637 O O . TRP A 1 199 ? -2.886 5.745 0.668 1.00 44.38 199 TRP A O 1
#

Organism: Megaselia scalaris (NCBI:txid36166)